Protein AF-A0A232FKK7-F1 (afdb_monomer)

pLDDT: mean 71.25, std 22.35, range [24.58, 97.69]

Nearest PDB structures (foldseek):
  3htm-assembly2_D  TM=7.561E-01  e=4.795E-06  Homo sapiens
  4eoz-assembly2_A  TM=8.295E-01  e=7.403E-05  Homo sapiens
  8dwv-assembly1_E  TM=4.483E-01  e=5.303E-08  Homo sapiens
  6xxs-assembly1_B  TM=7.074E-01  e=1.143E-03  Homo sapiens
  6y17-assembly1_B  TM=7.178E-01  e=1.436E-03  Homo sapiens

Structure (mmCIF, N/CA/C/O backbone):
data_AF-A0A232FKK7-F1
#
_entry.id   AF-A0A232FKK7-F1
#
loop_
_atom_site.group_PDB
_atom_site.id
_atom_site.type_symbol
_atom_site.label_atom_id
_atom_site.label_alt_id
_atom_site.label_comp_id
_atom_site.label_asym_id
_atom_site.label_entity_id
_atom_site.label_seq_id
_atom_site.pdbx_PDB_ins_code
_atom_site.Cartn_x
_atom_site.Cartn_y
_atom_site.Cartn_z
_atom_site.occupancy
_atom_site.B_iso_or_equiv
_atom_site.auth_seq_id
_atom_site.auth_comp_id
_atom_site.auth_asym_id
_atom_site.auth_atom_id
_atom_site.pdbx_PDB_model_num
ATOM 1 N N . MET A 1 1 ? -14.973 51.105 30.319 1.00 33.50 1 MET A N 1
ATOM 2 C CA . MET A 1 1 ? -14.103 49.939 30.579 1.00 33.50 1 MET A CA 1
ATOM 3 C C . MET A 1 1 ? -13.104 49.894 29.443 1.00 33.50 1 MET A C 1
ATOM 5 O O . MET A 1 1 ? -13.529 49.787 28.303 1.00 33.50 1 MET 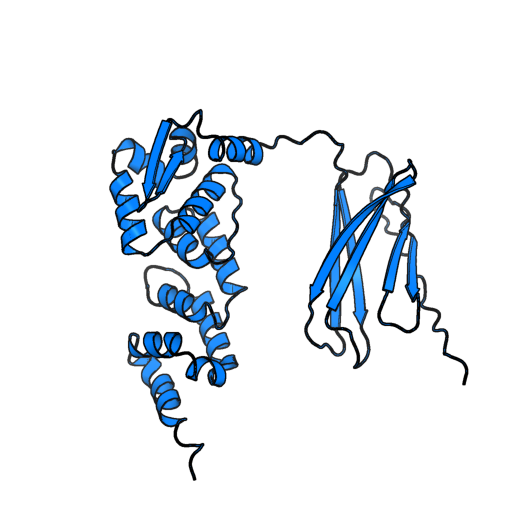A O 1
ATOM 9 N N . ALA A 1 2 ? -11.826 50.135 29.729 1.00 24.58 2 ALA A N 1
ATOM 10 C CA . ALA A 1 2 ? -10.780 50.113 28.712 1.00 24.58 2 ALA A CA 1
ATOM 11 C C . ALA A 1 2 ? -10.503 48.656 28.297 1.00 24.58 2 ALA A C 1
ATOM 13 O O . ALA A 1 2 ? -10.418 47.807 29.192 1.00 24.58 2 ALA A O 1
ATOM 14 N N . PRO A 1 3 ? -10.371 48.339 26.998 1.00 29.19 3 PRO A N 1
ATOM 15 C CA . PRO A 1 3 ? -9.932 47.018 26.586 1.00 29.19 3 PRO A CA 1
ATOM 16 C C . PRO A 1 3 ? -8.470 46.851 27.007 1.00 29.19 3 PRO A C 1
ATOM 18 O O . PRO A 1 3 ? -7.612 47.689 26.727 1.00 29.19 3 PRO A O 1
ATOM 21 N N . TYR A 1 4 ? -8.206 45.791 27.766 1.00 26.59 4 TYR A N 1
ATOM 22 C CA . TYR A 1 4 ? -6.871 45.402 28.200 1.00 26.59 4 TYR A CA 1
ATOM 23 C C . TYR A 1 4 ? -6.008 45.099 26.968 1.00 26.59 4 TYR A C 1
ATOM 25 O O . TYR A 1 4 ? -6.053 43.998 26.424 1.00 26.59 4 TYR A O 1
ATOM 33 N N . SER A 1 5 ? -5.170 46.047 26.554 1.00 28.44 5 SER A N 1
ATOM 34 C CA . SER A 1 5 ? -4.056 45.774 25.649 1.00 28.44 5 SER A CA 1
ATOM 35 C C . SER A 1 5 ? -3.037 44.903 26.392 1.00 28.44 5 SER A C 1
ATOM 37 O O . SER A 1 5 ? -2.190 45.407 27.135 1.00 28.44 5 SER A O 1
ATOM 39 N N . ARG A 1 6 ? -3.126 43.576 26.249 1.00 32.75 6 ARG A N 1
ATOM 40 C CA . ARG A 1 6 ? -2.046 42.678 26.676 1.00 32.75 6 ARG A CA 1
ATOM 41 C C . ARG A 1 6 ? -0.875 42.855 25.712 1.00 32.75 6 ARG A C 1
ATOM 43 O O . ARG A 1 6 ? -0.882 42.297 24.621 1.00 32.75 6 ARG A O 1
ATOM 50 N N . GLN A 1 7 ? 0.138 43.612 26.131 1.00 30.75 7 GLN A N 1
ATOM 51 C CA . GLN A 1 7 ? 1.473 43.523 25.540 1.00 30.75 7 GLN A CA 1
ATOM 52 C C . GLN A 1 7 ? 1.979 42.087 25.729 1.00 30.75 7 GLN A C 1
ATOM 54 O O . GLN A 1 7 ? 2.258 41.661 26.851 1.00 30.75 7 GLN A O 1
ATOM 59 N N . LEU A 1 8 ? 2.054 41.324 24.640 1.00 36.69 8 LEU A N 1
ATOM 60 C CA . LEU A 1 8 ? 2.713 40.023 24.629 1.00 36.69 8 LEU A CA 1
ATOM 61 C C . LEU A 1 8 ? 4.203 40.238 24.362 1.00 36.69 8 LEU A C 1
ATOM 63 O O . LEU A 1 8 ? 4.597 40.982 23.467 1.00 36.69 8 LEU A O 1
ATOM 67 N N . SER A 1 9 ? 5.033 39.627 25.202 1.00 33.94 9 SER A N 1
ATOM 68 C CA . SER A 1 9 ? 6.478 39.808 25.204 1.00 33.94 9 SER A CA 1
ATOM 69 C C . SER A 1 9 ? 7.126 39.179 23.969 1.00 33.94 9 SER A C 1
ATOM 71 O O . SER A 1 9 ? 7.042 37.976 23.730 1.00 33.94 9 SER A O 1
ATOM 73 N N . THR A 1 10 ? 7.845 39.994 23.201 1.00 35.41 10 THR A N 1
ATOM 74 C CA . THR A 1 10 ? 8.797 39.532 22.187 1.00 35.41 10 THR A CA 1
ATOM 75 C C . THR A 1 10 ? 9.931 38.772 22.869 1.00 35.41 10 THR A C 1
ATOM 77 O O . THR A 1 10 ? 10.728 39.364 23.602 1.00 35.41 10 THR A O 1
ATOM 80 N N . LYS A 1 11 ? 10.030 37.458 22.641 1.00 36.62 11 LYS A N 1
ATOM 81 C CA . LYS A 1 11 ? 11.142 36.643 23.146 1.00 36.62 11 LYS A CA 1
ATOM 82 C C . LYS A 1 11 ? 12.187 36.469 22.040 1.00 36.62 11 LYS A C 1
ATOM 84 O O . LYS A 1 11 ? 12.019 35.659 21.133 1.00 36.62 11 LYS A O 1
ATOM 89 N N . ARG A 1 12 ? 13.266 37.256 22.109 1.00 36.25 12 ARG A N 1
ATOM 90 C CA . ARG A 1 12 ? 14.455 37.112 21.254 1.00 36.25 12 ARG A CA 1
ATOM 91 C C . ARG A 1 12 ? 15.209 35.857 21.696 1.00 36.25 12 ARG A C 1
ATOM 93 O O . ARG A 1 12 ? 15.647 35.791 22.840 1.00 36.25 12 ARG A O 1
ATOM 100 N N . THR A 1 13 ? 15.349 34.873 20.812 1.00 37.00 13 THR A N 1
ATOM 101 C CA . THR A 1 13 ? 16.165 33.682 21.087 1.00 37.00 13 THR A CA 1
ATOM 102 C C . THR A 1 13 ? 17.355 33.705 20.136 1.00 37.00 13 THR A C 1
ATOM 104 O O . THR A 1 13 ? 17.197 33.459 18.945 1.00 37.00 13 THR A O 1
ATOM 107 N N . GLU A 1 14 ? 18.536 34.070 20.640 1.00 30.67 14 GLU A N 1
ATOM 108 C CA . GLU A 1 14 ? 19.791 33.891 19.904 1.00 30.67 14 GLU A CA 1
ATOM 109 C C . GLU A 1 14 ? 20.181 32.413 19.971 1.00 30.67 14 GLU A C 1
ATOM 111 O O . GLU A 1 14 ? 20.485 31.893 21.043 1.00 30.67 14 GLU A O 1
ATOM 116 N N . ILE A 1 15 ? 20.153 31.726 18.830 1.00 33.25 15 ILE A N 1
ATOM 117 C CA . ILE A 1 15 ? 20.675 30.365 18.711 1.00 33.25 15 ILE A CA 1
ATOM 118 C C . ILE A 1 15 ? 22.131 30.488 18.262 1.00 33.25 15 ILE A C 1
ATOM 120 O O . ILE A 1 15 ? 22.398 30.908 17.140 1.00 33.25 15 ILE A O 1
ATOM 124 N N . ARG A 1 16 ? 23.078 30.146 19.141 1.00 30.73 16 ARG A N 1
ATOM 125 C CA . ARG A 1 16 ? 24.488 29.941 18.787 1.00 30.73 16 ARG A CA 1
ATOM 126 C C . ARG A 1 16 ? 24.725 28.447 18.591 1.00 30.73 16 ARG A C 1
ATOM 128 O O . ARG A 1 16 ? 24.793 27.731 19.578 1.00 30.73 16 ARG A O 1
ATOM 135 N N . GLU A 1 17 ? 24.828 28.010 17.337 1.00 27.89 17 GLU A N 1
ATOM 136 C CA . GLU A 1 17 ? 25.966 27.243 16.797 1.00 27.89 17 GLU A CA 1
ATOM 137 C C . GLU A 1 17 ? 25.729 26.887 15.313 1.00 27.89 17 GLU A C 1
ATOM 139 O O . GLU A 1 17 ? 24.701 26.338 14.931 1.00 27.89 17 GLU A O 1
ATOM 144 N N . SER A 1 18 ? 26.711 27.268 14.484 1.00 33.00 18 SER A N 1
ATOM 145 C CA . SER A 1 18 ? 26.811 27.168 13.014 1.00 33.00 18 SER A CA 1
ATOM 146 C C . SER A 1 18 ? 25.699 27.835 12.174 1.00 33.00 18 SER A C 1
ATOM 148 O O . SER A 1 18 ? 24.694 27.228 11.841 1.00 33.00 18 SER A O 1
ATOM 150 N N . GLN A 1 19 ? 25.979 29.082 11.758 1.00 35.69 19 GLN A N 1
ATOM 151 C CA . GLN A 1 19 ? 25.207 29.962 10.854 1.00 35.69 19 GLN A CA 1
ATOM 152 C C . GLN A 1 19 ? 23.909 30.553 11.435 1.00 35.69 19 GLN A C 1
ATOM 154 O O . GLN A 1 19 ? 22.794 30.144 11.138 1.00 35.69 19 GLN A O 1
ATOM 159 N N . ILE A 1 20 ? 24.085 31.587 12.260 1.00 30.83 20 ILE A N 1
ATOM 160 C CA . ILE A 1 20 ? 23.001 32.378 12.851 1.00 30.83 20 ILE A CA 1
ATOM 161 C C . ILE A 1 20 ? 22.347 33.249 11.776 1.00 30.83 20 ILE A C 1
ATOM 163 O O . ILE A 1 20 ? 23.021 34.072 11.157 1.00 30.83 20 ILE A O 1
ATOM 167 N N . ILE A 1 21 ? 21.028 33.138 11.629 1.00 40.69 21 ILE A N 1
ATOM 168 C CA . ILE A 1 21 ? 20.199 34.138 10.952 1.00 40.69 21 ILE A CA 1
ATOM 169 C C . ILE A 1 21 ? 19.322 34.762 12.024 1.00 40.69 21 ILE A C 1
ATOM 171 O O . ILE A 1 21 ? 18.608 34.066 12.743 1.00 40.69 21 ILE A O 1
ATOM 175 N N . HIS A 1 22 ? 19.439 36.078 12.180 1.00 33.50 22 HIS A N 1
ATOM 176 C CA . HIS A 1 22 ? 18.607 36.842 13.096 1.00 33.50 22 HIS A CA 1
ATOM 177 C C . HIS A 1 22 ? 17.152 36.727 12.631 1.00 33.50 22 HIS A C 1
ATOM 179 O O . HIS A 1 22 ? 16.779 37.314 11.622 1.00 33.50 22 HIS A O 1
ATOM 185 N N . SER A 1 23 ? 16.333 35.961 13.347 1.00 41.88 23 SER A N 1
ATOM 186 C CA . SER A 1 23 ? 14.890 35.903 13.117 1.00 41.88 23 SER A CA 1
ATOM 187 C C . SER A 1 23 ? 14.176 36.650 14.237 1.00 41.88 23 SER A C 1
ATOM 189 O O . SER A 1 23 ? 14.205 36.227 15.397 1.00 41.88 23 SER A O 1
ATOM 191 N N . ILE A 1 24 ? 13.555 37.780 13.897 1.00 37.44 24 ILE A N 1
ATOM 192 C CA . ILE A 1 24 ? 12.670 38.515 14.805 1.00 37.44 24 ILE A CA 1
ATOM 193 C C . ILE A 1 24 ? 11.281 37.887 14.691 1.00 37.44 24 ILE A C 1
ATOM 195 O O . ILE A 1 24 ? 10.723 37.804 13.598 1.00 37.44 24 ILE A O 1
ATOM 199 N N . LEU A 1 25 ? 10.744 37.431 15.825 1.00 41.06 25 LEU A N 1
ATOM 200 C CA . LEU A 1 25 ? 9.388 36.905 15.935 1.00 41.06 25 LEU A CA 1
ATOM 201 C C . LEU A 1 25 ? 8.467 38.033 16.415 1.00 41.06 25 LEU A C 1
ATOM 203 O O . LEU A 1 25 ? 8.525 38.419 17.586 1.00 41.06 25 LEU A O 1
ATOM 207 N N . LEU A 1 26 ? 7.643 38.571 15.519 1.00 38.09 26 LEU A N 1
ATOM 208 C CA . LEU A 1 26 ? 6.598 39.536 15.865 1.00 38.09 26 LEU A CA 1
ATOM 209 C C . LEU A 1 26 ? 5.252 38.806 15.895 1.00 38.09 26 LEU A C 1
ATOM 211 O O . LEU A 1 26 ? 4.804 38.271 14.880 1.00 38.09 26 LEU A O 1
ATOM 215 N N . LEU A 1 27 ? 4.640 38.753 17.081 1.00 42.06 27 LEU A N 1
ATOM 216 C CA . LEU A 1 27 ? 3.247 38.349 17.258 1.00 42.06 27 LEU A CA 1
ATOM 217 C C . LEU A 1 27 ? 2.408 39.605 17.449 1.00 42.06 27 LEU A C 1
ATOM 219 O O . LEU A 1 27 ? 2.514 40.266 18.482 1.00 42.06 27 LEU A O 1
ATOM 223 N N . GLU A 1 28 ? 1.545 39.889 16.482 1.00 41.75 28 GLU A N 1
ATOM 224 C CA . GLU A 1 28 ? 0.540 40.938 16.601 1.00 41.75 28 GLU A CA 1
ATOM 225 C C . GLU A 1 28 ? -0.848 40.300 16.582 1.00 41.75 28 GLU A C 1
ATOM 227 O O . GLU A 1 28 ? -1.200 39.534 15.681 1.00 41.75 28 GLU A O 1
ATOM 232 N N . ASN A 1 29 ? -1.641 40.606 17.609 1.00 43.72 29 ASN A N 1
ATOM 233 C CA . ASN A 1 29 ? -3.069 40.329 17.595 1.00 43.72 29 ASN A CA 1
ATOM 234 C C . ASN A 1 29 ? -3.730 41.486 16.843 1.00 43.72 29 ASN A C 1
ATOM 236 O O . ASN A 1 29 ? -3.659 42.631 17.293 1.00 43.72 29 ASN A O 1
ATOM 240 N N . LYS A 1 30 ? -4.297 41.194 15.669 1.00 44.62 30 LYS A N 1
ATOM 241 C CA . LYS A 1 30 ? -4.724 42.246 14.749 1.00 44.62 30 LYS A CA 1
ATOM 242 C C . LYS A 1 30 ? -6.088 42.834 15.054 1.00 44.62 30 LYS A C 1
ATOM 244 O O . LYS A 1 30 ? -6.321 43.936 14.586 1.00 44.62 30 LYS A O 1
ATOM 249 N N . ASN A 1 31 ? -6.946 42.159 15.816 1.00 43.88 31 ASN A N 1
ATOM 250 C CA . ASN A 1 31 ? -8.288 42.608 16.199 1.00 43.88 31 ASN A CA 1
ATOM 251 C C . ASN A 1 31 ? -8.815 41.642 17.266 1.00 43.88 31 ASN A C 1
ATOM 253 O O . ASN A 1 31 ? -8.433 40.485 17.249 1.00 43.88 31 ASN A O 1
ATOM 257 N N . GLU A 1 32 ? -9.750 42.041 18.130 1.00 48.28 32 GLU A N 1
ATOM 258 C CA . GLU A 1 32 ? -10.365 41.198 19.183 1.00 48.28 32 GLU A CA 1
ATOM 259 C C . GLU A 1 32 ? -11.114 39.924 18.679 1.00 48.28 32 GLU A C 1
ATOM 261 O O . GLU A 1 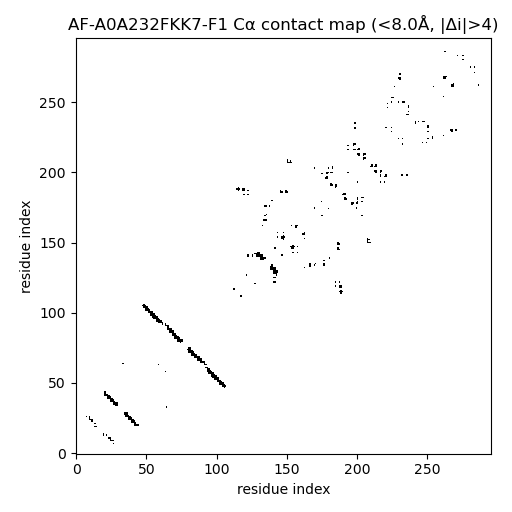32 ? -11.884 39.313 19.415 1.00 48.28 32 GLU A O 1
ATOM 266 N N . CYS A 1 33 ? -10.891 39.493 17.434 1.00 43.12 33 CYS A N 1
ATOM 267 C CA . CYS A 1 33 ? -11.253 38.196 16.874 1.00 43.12 33 CYS A CA 1
ATOM 268 C C . CYS A 1 33 ? -10.041 37.247 16.853 1.00 43.12 33 CYS A C 1
ATOM 270 O O . CYS A 1 33 ? -8.896 37.673 16.864 1.00 43.12 33 CYS A O 1
ATOM 272 N N . ASN A 1 34 ? -10.303 35.940 16.821 1.00 53.28 34 ASN A N 1
ATOM 273 C CA . ASN A 1 34 ? -9.348 34.831 16.992 1.00 53.28 34 ASN A CA 1
ATOM 274 C C . ASN A 1 34 ? -8.250 34.684 15.903 1.00 53.28 34 ASN A C 1
ATOM 276 O O . ASN A 1 34 ? -7.803 33.571 15.622 1.00 53.28 34 ASN A O 1
ATOM 280 N N . GLU A 1 35 ? -7.820 35.773 15.277 1.00 43.94 35 GLU A N 1
ATOM 281 C CA . GLU A 1 35 ? -6.857 35.809 14.186 1.00 43.94 35 GLU A CA 1
ATOM 282 C C . GLU A 1 35 ? -5.495 36.300 14.692 1.00 43.94 35 GLU A C 1
ATOM 284 O O . GLU A 1 35 ? -5.350 37.400 15.229 1.00 43.94 35 GLU A O 1
ATOM 289 N N . TRP A 1 36 ? -4.483 35.449 14.535 1.00 51.16 36 TRP A N 1
ATOM 290 C CA . TRP A 1 36 ? -3.120 35.710 14.986 1.00 51.16 36 TRP A CA 1
ATOM 291 C C . TRP A 1 36 ? -2.207 35.773 13.773 1.00 51.16 36 TRP A C 1
ATOM 293 O O . TRP A 1 36 ? -2.120 34.798 13.026 1.00 51.16 36 TRP A O 1
ATOM 303 N N . GLN A 1 37 ? -1.492 36.885 13.601 1.00 47.72 37 GLN A N 1
ATOM 304 C CA . GLN A 1 37 ? -0.474 36.980 12.564 1.00 47.72 37 GLN A CA 1
ATOM 305 C C . GLN A 1 37 ? 0.912 36.793 13.177 1.00 47.72 37 GLN A C 1
ATOM 307 O O . GLN A 1 37 ? 1.321 37.522 14.083 1.00 47.72 37 GLN A O 1
ATOM 312 N N . LEU A 1 38 ? 1.633 35.799 12.660 1.00 51.47 38 LEU A N 1
ATOM 313 C CA . LEU A 1 38 ? 3.029 35.549 12.982 1.00 51.47 38 LEU A CA 1
ATOM 314 C C . LEU A 1 38 ? 3.880 35.991 11.797 1.00 51.47 38 LEU A C 1
ATOM 316 O O . LEU A 1 38 ? 3.800 35.395 10.723 1.00 51.47 38 LEU A O 1
ATOM 320 N N . GLN A 1 39 ? 4.685 37.034 11.982 1.00 47.22 39 GLN A N 1
ATOM 321 C CA . GLN A 1 39 ? 5.600 37.496 10.946 1.00 47.22 39 GLN A CA 1
ATOM 322 C C . GLN A 1 39 ? 7.029 37.092 11.300 1.00 47.22 39 GLN A C 1
ATOM 324 O O . GLN A 1 39 ? 7.559 37.473 12.345 1.00 47.22 39 GLN A O 1
ATOM 329 N N . PHE A 1 40 ? 7.647 36.322 10.405 1.00 52.22 40 PHE A N 1
ATOM 330 C CA . PHE A 1 40 ? 9.073 36.029 10.447 1.00 52.22 40 PHE A CA 1
ATOM 331 C C . PHE A 1 40 ? 9.794 37.026 9.554 1.00 52.22 40 PHE A C 1
ATOM 333 O O . PHE A 1 40 ? 9.567 37.058 8.346 1.00 52.22 40 PHE A O 1
ATOM 340 N N . ILE A 1 41 ? 10.665 37.834 10.148 1.00 49.00 41 ILE A N 1
ATOM 341 C CA . ILE A 1 41 ? 11.598 38.669 9.394 1.00 49.00 41 ILE A CA 1
ATOM 342 C C . ILE A 1 41 ? 12.958 37.991 9.514 1.00 49.00 41 ILE A C 1
ATOM 344 O O . ILE A 1 41 ? 13.531 37.947 10.605 1.00 49.00 41 ILE A O 1
ATOM 348 N N . SER A 1 42 ? 13.428 37.404 8.415 1.00 50.25 42 SER A N 1
ATOM 349 C CA . SER A 1 42 ? 14.737 36.758 8.333 1.00 50.25 42 SER A CA 1
ATOM 350 C C . SER A 1 42 ? 15.500 37.264 7.115 1.00 50.25 42 SER A C 1
ATOM 352 O O . SER A 1 42 ? 15.058 37.053 5.985 1.00 50.25 42 SER A O 1
ATOM 354 N N . ASP A 1 43 ? 16.674 37.846 7.342 1.00 47.28 43 ASP A N 1
ATOM 355 C CA . ASP A 1 43 ? 17.649 38.126 6.286 1.00 47.28 43 ASP A CA 1
ATOM 356 C C . ASP A 1 43 ? 18.429 36.838 5.989 1.00 47.28 43 ASP A C 1
ATOM 358 O O . ASP A 1 43 ? 19.509 36.604 6.532 1.00 47.28 43 ASP A O 1
ATOM 362 N N . LEU A 1 44 ? 17.842 35.943 5.190 1.00 51.03 44 LEU A N 1
ATOM 363 C CA . LEU A 1 44 ? 18.470 34.674 4.815 1.00 51.03 44 LEU A CA 1
ATOM 364 C C . LEU A 1 44 ? 19.655 34.920 3.849 1.00 51.03 44 LEU A C 1
ATOM 366 O O . LEU A 1 44 ? 19.428 35.390 2.731 1.00 51.03 44 LEU A O 1
ATOM 370 N N . PRO A 1 45 ? 20.916 34.588 4.203 1.00 49.16 45 PRO A N 1
ATOM 371 C CA . PRO A 1 45 ? 22.009 34.459 3.247 1.00 49.16 45 PRO A CA 1
ATOM 372 C C . PRO A 1 45 ? 21.672 33.472 2.123 1.00 49.16 45 PRO A C 1
ATOM 374 O O . PRO A 1 45 ? 21.018 32.452 2.337 1.00 49.16 45 PRO A O 1
ATOM 377 N N . LYS A 1 46 ? 22.173 33.770 0.916 1.00 52.53 46 LYS A N 1
ATOM 378 C CA . LYS A 1 46 ? 21.846 33.073 -0.344 1.00 52.53 46 LYS A CA 1
ATOM 379 C C . LYS A 1 46 ? 22.177 31.573 -0.373 1.00 52.53 46 LYS A C 1
ATOM 381 O O . LYS A 1 46 ? 21.711 30.897 -1.285 1.00 52.53 46 LYS A O 1
ATOM 386 N N . ASP A 1 47 ? 22.956 31.082 0.589 1.00 49.75 47 ASP A N 1
ATOM 387 C CA . ASP A 1 47 ? 23.540 29.737 0.591 1.00 49.75 47 ASP A CA 1
ATOM 388 C C . ASP A 1 47 ? 22.824 28.748 1.535 1.00 49.75 47 ASP A C 1
ATOM 390 O O . ASP A 1 47 ? 23.216 27.578 1.623 1.00 49.75 47 ASP A O 1
ATOM 394 N N . VAL A 1 48 ? 21.782 29.185 2.253 1.00 52.69 48 VAL A N 1
ATOM 395 C CA . VAL A 1 48 ? 21.041 28.337 3.202 1.00 52.69 48 VAL A CA 1
ATOM 396 C C . VAL A 1 48 ? 20.010 27.472 2.481 1.00 52.69 48 VAL A C 1
ATOM 398 O O . VAL A 1 48 ? 18.922 27.913 2.126 1.00 52.69 48 VAL A O 1
ATOM 401 N N . LYS A 1 49 ? 20.352 26.191 2.316 1.00 45.62 49 LYS A N 1
ATOM 402 C CA . LYS A 1 49 ? 19.576 25.214 1.530 1.00 45.62 49 LYS A CA 1
ATOM 403 C C . LYS A 1 49 ? 18.314 24.698 2.224 1.00 45.62 49 LYS A C 1
ATOM 405 O O . LYS A 1 49 ? 17.324 24.397 1.559 1.00 45.62 49 LYS A O 1
ATOM 410 N N . HIS A 1 50 ? 18.357 24.558 3.545 1.00 44.69 50 HIS A N 1
ATOM 411 C CA . HIS A 1 50 ? 17.252 24.048 4.353 1.00 44.69 50 HIS A CA 1
ATOM 412 C C . HIS A 1 50 ? 17.247 24.753 5.698 1.00 44.69 50 HIS A C 1
ATOM 414 O O . HIS A 1 50 ? 18.295 24.958 6.310 1.00 44.69 50 HIS A O 1
ATOM 420 N N . MET A 1 51 ? 16.052 25.116 6.141 1.00 53.84 51 MET A N 1
ATOM 421 C CA . MET A 1 51 ? 15.830 25.715 7.438 1.00 53.84 51 MET A CA 1
ATOM 422 C C . MET A 1 51 ? 14.555 25.152 8.052 1.00 53.84 51 MET A C 1
ATOM 424 O O . MET A 1 51 ? 13.502 25.139 7.415 1.00 53.84 51 MET A O 1
ATOM 428 N N . THR A 1 52 ? 14.656 24.718 9.304 1.00 43.03 52 THR A N 1
ATOM 429 C CA . THR A 1 52 ? 13.527 24.208 10.081 1.00 43.03 52 THR A CA 1
ATOM 430 C C . THR A 1 52 ? 13.248 25.139 11.248 1.00 43.03 52 THR A C 1
ATOM 432 O O . THR A 1 52 ? 14.149 25.462 12.023 1.00 43.03 52 THR A O 1
ATOM 435 N N . PHE A 1 53 ? 11.982 25.494 11.429 1.00 54.91 53 PHE A N 1
ATOM 436 C CA . PHE A 1 53 ? 11.511 26.209 12.608 1.00 54.91 53 PHE A CA 1
ATOM 437 C C . PHE A 1 53 ? 10.455 25.396 13.343 1.00 54.91 53 PHE A C 1
ATOM 439 O O . PHE A 1 53 ? 9.582 24.782 12.727 1.00 54.91 53 PHE A O 1
ATOM 446 N N . ASN A 1 54 ? 10.507 25.446 14.673 1.00 43.44 54 ASN A N 1
ATOM 447 C CA . ASN A 1 54 ? 9.428 24.964 15.523 1.00 43.44 54 ASN A CA 1
ATOM 448 C C . ASN A 1 54 ? 8.639 26.170 16.023 1.00 43.44 54 ASN A C 1
ATOM 450 O O . ASN A 1 54 ? 9.156 26.981 16.794 1.00 43.44 54 ASN A O 1
ATOM 454 N N . VAL A 1 55 ? 7.384 26.273 15.603 1.00 53.69 55 VAL A N 1
ATOM 455 C CA . VAL A 1 55 ? 6.448 27.263 16.129 1.00 53.69 55 VAL A CA 1
ATOM 456 C C . VAL A 1 55 ? 5.641 26.595 17.225 1.00 53.69 55 VAL A C 1
ATOM 458 O O . VAL A 1 55 ? 4.924 25.625 16.982 1.00 53.69 55 VAL A O 1
ATOM 461 N N . ILE A 1 56 ? 5.790 27.108 18.442 1.00 47.03 56 ILE A N 1
ATOM 462 C CA . ILE A 1 56 ? 5.052 26.634 19.607 1.00 47.03 56 ILE A CA 1
ATOM 463 C C . ILE A 1 56 ? 3.948 27.641 19.906 1.00 47.03 56 ILE A C 1
ATOM 465 O O . ILE A 1 56 ? 4.224 28.763 20.332 1.00 47.03 56 ILE A O 1
ATOM 469 N N . LEU A 1 57 ? 2.701 27.224 19.699 1.00 55.78 57 LEU A N 1
ATOM 470 C CA . LEU A 1 57 ? 1.527 28.009 20.060 1.00 55.78 57 LEU A CA 1
ATOM 471 C C . LEU A 1 57 ? 0.911 27.424 21.327 1.00 55.78 57 LEU A C 1
ATOM 473 O O . LEU A 1 57 ? 0.571 26.240 21.386 1.00 55.78 57 LEU A O 1
ATOM 477 N N . ASN A 1 58 ? 0.810 28.261 22.356 1.00 49.28 58 ASN A N 1
ATOM 478 C CA . ASN A 1 58 ? 0.214 27.898 23.633 1.00 49.28 58 ASN A CA 1
ATOM 479 C C . ASN A 1 58 ? -1.136 28.600 23.770 1.00 49.28 58 ASN A C 1
ATOM 481 O O . ASN A 1 58 ? -1.193 29.822 23.917 1.00 49.28 58 ASN A O 1
ATOM 485 N N . PHE A 1 59 ? -2.209 27.818 23.715 1.00 53.47 59 PHE A N 1
ATOM 486 C CA . PHE A 1 59 ? -3.567 28.323 23.837 1.00 53.47 59 PHE A CA 1
ATOM 487 C C . PHE A 1 59 ? -4.058 28.117 25.275 1.00 53.47 59 PHE A C 1
ATOM 489 O O . PHE A 1 59 ? -4.205 26.987 25.744 1.00 53.47 59 PHE A O 1
ATOM 496 N N . GLN A 1 60 ? -4.308 29.220 25.985 1.00 46.94 60 GLN A N 1
ATOM 497 C CA . GLN A 1 60 ? -4.833 29.219 27.352 1.00 46.94 60 GLN A CA 1
ATOM 498 C C . GLN A 1 60 ? -6.242 29.820 27.371 1.00 46.94 60 GLN A C 1
ATOM 500 O O . GLN A 1 60 ? -6.426 30.970 26.982 1.00 46.94 60 GLN A O 1
ATOM 505 N N . GLY A 1 61 ? -7.227 29.059 27.855 1.00 47.56 61 GLY A N 1
ATOM 506 C CA . GLY A 1 61 ? -8.625 29.497 27.958 1.00 47.56 61 GLY A CA 1
ATOM 507 C C . GLY A 1 61 ? -9.631 28.456 27.461 1.00 47.56 61 GLY A C 1
ATOM 508 O O . GLY A 1 61 ? -9.251 27.450 26.870 1.00 47.56 61 GLY A O 1
ATOM 509 N N . SER A 1 62 ? -10.918 28.697 27.730 1.00 47.22 62 SER A N 1
ATOM 510 C CA . SER A 1 62 ? -12.043 27.803 27.397 1.00 47.22 62 SER A CA 1
ATOM 511 C C . SER A 1 62 ? -12.648 28.023 26.005 1.00 47.22 62 SER A C 1
ATOM 513 O O . SER A 1 62 ? -13.527 27.268 25.605 1.00 47.22 62 SER A O 1
ATOM 515 N N . GLN A 1 63 ? -12.214 29.057 25.278 1.00 54.25 63 GLN A N 1
ATOM 516 C CA . GLN A 1 63 ? -12.819 29.527 24.022 1.00 54.25 63 GLN A CA 1
ATOM 517 C C . GLN A 1 63 ? -11.807 29.503 22.867 1.00 54.25 63 GLN A C 1
ATOM 519 O O . GLN A 1 63 ? -11.611 30.499 22.175 1.00 54.25 63 GLN A O 1
ATOM 524 N N . ASN A 1 64 ? -11.119 28.375 22.676 1.00 54.94 64 ASN A N 1
ATOM 525 C CA . ASN A 1 64 ? -10.175 28.227 21.568 1.00 54.94 64 ASN A CA 1
ATOM 526 C C . ASN A 1 64 ? -10.919 27.884 20.261 1.00 54.94 64 ASN A C 1
ATOM 528 O O . ASN A 1 64 ? -11.799 27.015 20.275 1.00 54.94 64 ASN A O 1
ATOM 532 N N . PRO A 1 65 ? -10.590 28.536 19.128 1.00 56.44 65 PRO A N 1
ATOM 533 C CA . PRO A 1 65 ? -11.187 28.205 17.836 1.00 56.44 65 PRO A CA 1
ATOM 534 C C . PRO A 1 65 ? -10.802 26.776 17.417 1.00 56.44 65 PRO A C 1
ATOM 536 O O . PRO A 1 65 ? -9.651 26.390 17.568 1.00 56.44 65 PRO A O 1
ATOM 539 N N . LYS A 1 66 ? -11.754 25.999 16.872 1.00 57.88 66 LYS A N 1
ATOM 540 C CA . LYS A 1 66 ? -11.488 24.644 16.333 1.00 57.88 66 LYS A CA 1
ATOM 541 C C . LYS A 1 66 ? -10.700 24.667 15.026 1.00 57.88 66 LYS A C 1
ATOM 543 O O . LYS A 1 66 ? -9.971 23.736 14.715 1.00 57.88 66 LYS A O 1
ATOM 548 N N . ASN A 1 67 ? -10.885 25.718 14.236 1.00 55.91 67 ASN A N 1
ATOM 549 C CA . ASN A 1 67 ? -10.244 25.858 12.938 1.00 55.91 67 ASN A CA 1
ATOM 550 C C . ASN A 1 67 ? -9.093 26.842 13.073 1.00 55.91 67 ASN A C 1
ATOM 552 O O . ASN A 1 67 ? -9.306 27.992 13.460 1.00 55.91 67 ASN A O 1
ATOM 556 N N . HIS A 1 68 ? -7.896 26.396 12.719 1.00 61.59 68 HIS A N 1
ATOM 557 C CA . HIS A 1 68 ? -6.720 27.244 12.659 1.00 61.59 68 HIS A CA 1
ATOM 558 C C . HIS A 1 68 ? -6.261 27.333 11.213 1.00 61.59 68 HIS A C 1
ATOM 560 O O . HIS A 1 68 ? -5.884 26.332 10.607 1.00 61.59 68 HIS A O 1
ATOM 566 N N . ILE A 1 69 ? -6.291 28.540 10.662 1.00 54.81 69 ILE A N 1
ATOM 567 C CA . ILE A 1 69 ? -5.744 28.807 9.338 1.00 54.81 69 ILE A CA 1
ATOM 568 C C . ILE A 1 69 ? -4.336 29.344 9.545 1.00 54.81 69 ILE A C 1
ATOM 570 O O . ILE A 1 69 ? -4.136 30.360 10.206 1.00 54.81 69 ILE A O 1
ATOM 574 N N . PHE A 1 70 ? -3.360 28.626 9.006 1.00 61.81 70 PHE A N 1
ATOM 575 C CA . PHE A 1 70 ? -1.970 29.047 8.998 1.00 61.81 70 PHE A CA 1
ATOM 576 C C . PHE A 1 70 ? -1.620 29.528 7.611 1.00 61.81 70 PHE A C 1
ATOM 578 O O . PHE A 1 70 ? -1.689 28.749 6.665 1.00 61.81 70 PHE A O 1
ATOM 585 N N . GLU A 1 71 ? -1.215 30.784 7.502 1.00 55.41 71 GLU A N 1
ATOM 586 C CA . GLU A 1 71 ? -0.757 31.363 6.248 1.00 55.41 71 GLU A CA 1
ATOM 587 C C . GLU A 1 71 ? 0.735 31.652 6.344 1.00 55.41 71 GLU A C 1
ATOM 589 O O . GLU A 1 71 ? 1.193 32.426 7.184 1.00 55.41 71 GLU A O 1
ATOM 594 N N . LEU A 1 72 ? 1.508 31.011 5.474 1.00 60.84 72 LEU A N 1
ATOM 595 C CA . LEU A 1 72 ? 2.900 31.350 5.248 1.00 60.84 72 LEU A CA 1
ATOM 596 C C . LEU A 1 72 ? 2.948 32.277 4.040 1.00 60.84 72 LEU A C 1
ATOM 598 O O . LEU A 1 72 ? 2.585 31.853 2.949 1.00 60.84 72 LEU A O 1
ATOM 602 N N . THR A 1 73 ? 3.411 33.511 4.221 1.00 56.16 73 THR A N 1
ATOM 603 C CA . THR A 1 73 ? 3.643 34.441 3.110 1.00 56.16 73 THR A CA 1
ATOM 604 C C . THR A 1 73 ? 5.119 34.795 3.049 1.00 56.16 73 THR A C 1
ATOM 606 O O . THR A 1 73 ? 5.684 35.283 4.024 1.00 56.16 73 THR A O 1
ATOM 609 N N . ASN A 1 74 ? 5.741 34.553 1.900 1.00 58.66 74 ASN A N 1
ATOM 610 C CA . ASN A 1 74 ? 7.104 34.959 1.601 1.00 58.66 74 ASN A CA 1
ATOM 611 C C . ASN A 1 74 ? 7.067 36.136 0.625 1.00 58.66 74 ASN A C 1
ATOM 613 O O . ASN A 1 74 ? 6.399 36.047 -0.402 1.00 58.66 74 ASN A O 1
ATOM 617 N N . ILE A 1 75 ? 7.763 37.227 0.937 1.00 55.19 75 ILE A N 1
ATOM 618 C CA . ILE A 1 75 ? 7.899 38.374 0.039 1.00 55.19 75 ILE A CA 1
ATOM 619 C C . ILE A 1 75 ? 9.312 38.337 -0.533 1.00 55.19 75 ILE A C 1
ATOM 621 O O . ILE A 1 75 ? 10.292 38.487 0.195 1.00 55.19 75 ILE A O 1
ATOM 625 N N . GLY A 1 76 ? 9.408 38.111 -1.841 1.00 50.25 76 GLY A N 1
ATOM 626 C CA . GLY A 1 76 ? 10.672 38.106 -2.558 1.00 50.25 76 GLY A CA 1
ATOM 627 C C . GLY A 1 76 ? 11.338 39.488 -2.566 1.00 50.25 76 GLY A C 1
ATOM 628 O O . GLY A 1 76 ? 10.674 40.508 -2.368 1.00 50.25 76 GLY A O 1
ATOM 629 N N . PRO A 1 77 ? 12.650 39.560 -2.854 1.00 47.47 77 PRO A N 1
ATOM 630 C CA . PRO A 1 77 ? 13.374 40.830 -2.978 1.00 47.47 77 PRO A CA 1
ATOM 631 C C . PRO A 1 77 ? 12.859 41.717 -4.127 1.00 47.47 77 PRO A C 1
ATOM 633 O O . PRO A 1 77 ? 13.173 42.901 -4.178 1.00 47.47 77 PRO A O 1
ATOM 636 N N . ASP A 1 78 ? 12.061 41.157 -5.039 1.00 55.31 78 ASP A N 1
ATOM 637 C CA . ASP A 1 78 ? 11.334 41.860 -6.100 1.00 55.31 78 ASP A CA 1
ATOM 638 C C . ASP A 1 78 ? 9.970 42.419 -5.643 1.00 55.31 78 ASP A C 1
ATOM 640 O O . ASP A 1 78 ? 9.229 42.977 -6.451 1.00 55.31 78 ASP A O 1
ATOM 644 N N . GLY A 1 79 ? 9.624 42.264 -4.361 1.00 54.47 79 GLY A N 1
ATOM 645 C CA . GLY A 1 79 ? 8.361 42.705 -3.772 1.00 54.47 79 GLY A CA 1
ATOM 646 C C . GLY A 1 79 ? 7.174 41.778 -4.048 1.00 54.47 79 GLY A C 1
ATOM 647 O O . GLY A 1 79 ? 6.061 42.087 -3.622 1.00 54.47 79 GLY A O 1
ATOM 648 N N . LYS A 1 80 ? 7.369 40.644 -4.737 1.00 53.88 80 LYS A N 1
ATOM 649 C CA . LYS A 1 80 ? 6.285 39.685 -4.993 1.00 53.88 80 LYS A CA 1
ATOM 650 C C . LYS A 1 80 ? 6.030 38.817 -3.774 1.00 53.88 80 LYS A C 1
ATOM 652 O O . LYS A 1 80 ? 6.962 38.249 -3.210 1.00 53.88 80 LYS A O 1
ATOM 657 N N . SER A 1 81 ? 4.763 38.668 -3.404 1.00 51.00 81 SER A N 1
ATOM 658 C CA . SER A 1 81 ? 4.345 37.761 -2.342 1.00 51.00 81 SER A CA 1
ATOM 659 C C . SER A 1 81 ? 3.960 36.390 -2.898 1.00 51.00 81 SER A C 1
ATOM 661 O O . SER A 1 81 ? 3.248 36.270 -3.894 1.00 51.00 81 SER A O 1
ATOM 663 N N . TYR A 1 82 ? 4.416 35.345 -2.220 1.00 55.31 82 TYR A N 1
ATOM 664 C CA . TYR A 1 82 ? 4.023 33.960 -2.434 1.00 55.31 82 TYR A CA 1
ATOM 665 C C . TYR A 1 82 ? 3.427 33.455 -1.132 1.00 55.31 82 TYR A C 1
ATOM 667 O O . TYR A 1 82 ? 4.106 33.475 -0.105 1.00 55.31 82 TYR A O 1
ATOM 675 N N . SER A 1 83 ? 2.169 33.025 -1.161 1.00 56.12 83 SER A N 1
ATOM 676 C CA . SER A 1 83 ? 1.489 32.518 0.024 1.00 56.12 83 SER A CA 1
ATOM 677 C C . SER A 1 83 ? 1.102 31.051 -0.120 1.00 56.12 83 SER A C 1
ATOM 679 O O . SER A 1 83 ? 0.759 30.568 -1.197 1.00 56.12 83 SER A O 1
ATOM 681 N N . SER A 1 84 ? 1.170 30.333 0.995 1.00 53.00 84 SER A N 1
ATOM 682 C CA . SER A 1 84 ? 0.606 29.001 1.158 1.00 53.00 84 SER A CA 1
ATOM 683 C C . SER A 1 84 ? -0.199 28.995 2.441 1.00 53.00 84 SER A C 1
ATOM 685 O O . SER A 1 84 ? 0.308 29.400 3.488 1.00 53.00 84 SER A O 1
ATOM 687 N N . SER A 1 85 ? -1.430 28.500 2.378 1.00 54.25 85 SER A N 1
ATOM 688 C CA . SER A 1 85 ? -2.279 28.357 3.552 1.00 54.25 85 SER A CA 1
ATOM 689 C C . SER A 1 85 ? -2.540 26.888 3.866 1.00 54.25 85 SER A C 1
ATOM 691 O O . SER A 1 85 ? -2.643 26.040 2.979 1.00 54.25 85 SER A O 1
ATOM 693 N N . ARG A 1 86 ? -2.624 26.567 5.156 1.00 55.84 86 ARG A N 1
ATOM 694 C CA . ARG A 1 86 ? -3.047 25.254 5.636 1.00 55.84 86 ARG A CA 1
ATOM 695 C C . ARG A 1 86 ? -4.077 25.434 6.732 1.00 55.84 86 ARG A C 1
ATOM 697 O O . ARG A 1 86 ? -3.810 26.080 7.741 1.00 55.84 86 ARG A O 1
ATOM 704 N N . ASN A 1 87 ? -5.239 24.828 6.535 1.00 56.00 87 ASN A N 1
ATOM 705 C CA . ASN A 1 87 ? -6.244 24.727 7.578 1.00 56.00 87 ASN A CA 1
ATOM 706 C C . ASN A 1 87 ? -5.955 23.480 8.418 1.00 56.00 87 ASN A C 1
ATOM 708 O O . ASN A 1 87 ? -5.835 22.377 7.882 1.00 56.00 87 ASN A O 1
ATOM 712 N N . ILE A 1 88 ? -5.811 23.668 9.722 1.00 59.81 88 ILE A N 1
ATOM 713 C CA . ILE A 1 88 ? -5.690 22.596 10.698 1.00 59.81 88 ILE A CA 1
ATOM 714 C C . ILE A 1 88 ? -6.923 22.674 11.588 1.00 59.81 88 ILE A C 1
ATOM 716 O O . ILE A 1 88 ? -7.096 23.619 12.360 1.00 59.81 88 ILE A O 1
ATOM 720 N N . VAL A 1 89 ? -7.770 21.656 11.470 1.00 55.94 89 VAL A N 1
ATOM 721 C CA . VAL A 1 89 ? -8.902 21.454 12.368 1.00 55.94 89 VAL A CA 1
ATOM 722 C C . VAL A 1 89 ? -8.389 20.719 13.594 1.00 55.94 89 VAL A C 1
ATOM 724 O O . VAL A 1 89 ? -7.727 19.686 13.481 1.00 55.94 89 VAL A O 1
ATOM 727 N N . THR A 1 90 ? -8.661 21.273 14.764 1.00 57.72 90 THR A N 1
ATOM 728 C CA . THR A 1 90 ? -8.277 20.707 16.048 1.00 57.72 90 THR A CA 1
ATOM 729 C C . THR A 1 90 ? -9.534 20.575 16.917 1.00 57.72 90 THR A C 1
ATOM 731 O O . THR A 1 90 ? -10.476 21.368 16.810 1.00 57.72 90 THR A O 1
ATOM 734 N N . ASP A 1 91 ? -9.603 19.525 17.737 1.00 53.28 91 ASP A N 1
ATOM 735 C CA . ASP A 1 91 ? -10.710 19.341 18.683 1.00 53.28 91 ASP A CA 1
ATOM 736 C C . ASP A 1 91 ? -10.690 20.416 19.792 1.00 53.28 91 ASP A C 1
ATOM 738 O O . ASP A 1 91 ? -9.756 21.198 19.908 1.00 53.28 91 ASP A O 1
ATOM 742 N N . TRP A 1 92 ? -11.733 20.538 20.617 1.00 49.97 92 TRP A N 1
ATOM 743 C CA . TRP A 1 92 ? -11.723 21.538 21.699 1.00 49.97 92 TRP A CA 1
ATOM 744 C C . TRP A 1 92 ? -10.656 21.213 22.765 1.00 49.97 92 TRP A C 1
ATOM 746 O O . TRP A 1 92 ? -10.692 20.142 23.367 1.00 49.97 92 TRP A O 1
ATOM 756 N N . PHE A 1 93 ? -9.747 22.158 23.054 1.00 51.16 93 PHE A N 1
ATOM 757 C CA . PHE A 1 93 ? -8.672 21.992 24.047 1.00 51.16 93 PHE A CA 1
ATOM 758 C C . PHE A 1 93 ? -8.733 23.016 25.184 1.00 51.16 93 PHE A C 1
ATOM 760 O O . PHE A 1 93 ? -8.720 24.224 24.946 1.00 51.16 93 PHE A O 1
ATOM 767 N N . PHE A 1 94 ? -8.647 22.521 26.422 1.00 42.53 94 PHE A N 1
ATOM 768 C CA . PHE A 1 94 ? -8.095 23.267 27.553 1.00 42.53 94 PHE A CA 1
ATOM 769 C C . PHE A 1 94 ? -6.600 22.928 27.691 1.00 42.53 94 PHE A C 1
ATOM 771 O O . PHE A 1 94 ? -6.242 21.753 27.753 1.00 42.53 94 PHE A O 1
ATOM 778 N N . ASN A 1 95 ? -5.739 23.949 27.772 1.00 47.09 95 ASN A N 1
ATOM 779 C CA . ASN A 1 95 ? -4.324 23.862 28.169 1.00 47.09 95 ASN A CA 1
ATOM 780 C C . ASN A 1 95 ? -3.474 22.796 27.436 1.00 47.09 95 ASN A C 1
ATOM 782 O O . ASN A 1 95 ? -2.948 21.876 28.067 1.00 47.09 95 ASN A O 1
ATOM 786 N N . ARG A 1 96 ? -3.271 22.935 26.118 1.00 50.56 96 ARG A N 1
ATOM 787 C CA . ARG A 1 96 ? -2.278 22.140 25.365 1.00 50.56 96 ARG A CA 1
ATOM 788 C C . ARG A 1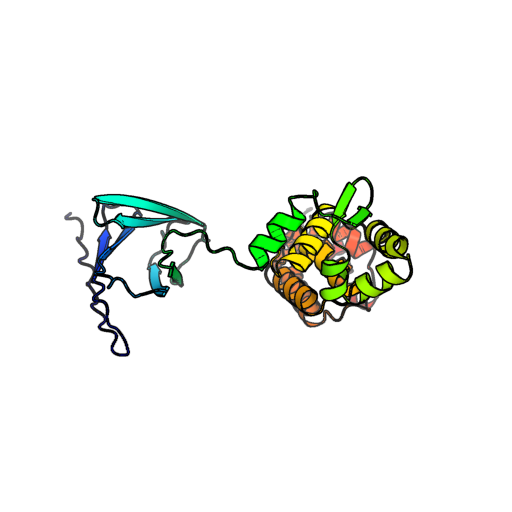 96 ? -1.389 23.000 24.464 1.00 50.56 96 ARG A C 1
ATOM 790 O O . ARG A 1 96 ? -1.733 24.122 24.107 1.00 50.56 96 ARG A O 1
ATOM 797 N N . ILE A 1 97 ? -0.229 22.435 24.121 1.00 51.72 97 ILE A N 1
ATOM 798 C CA . ILE A 1 97 ? 0.788 23.020 23.245 1.00 51.72 97 ILE A CA 1
ATOM 799 C C . ILE A 1 97 ? 0.634 22.432 21.838 1.00 51.72 97 ILE A C 1
ATOM 801 O O . ILE A 1 97 ? 0.680 21.211 21.683 1.00 51.72 97 ILE A O 1
ATOM 805 N N . LEU A 1 98 ? 0.507 23.287 20.821 1.00 50.06 98 LEU A N 1
ATOM 806 C CA . LEU A 1 98 ? 0.615 22.895 19.415 1.00 50.06 98 LEU A CA 1
ATOM 807 C C . LEU A 1 98 ? 2.042 23.176 18.929 1.00 50.06 98 LEU A C 1
ATOM 809 O O . LEU A 1 98 ? 2.504 24.316 19.001 1.00 50.06 98 LEU A O 1
ATOM 813 N N . ILE A 1 99 ? 2.732 22.140 18.443 1.00 51.38 99 ILE A N 1
ATOM 814 C CA . ILE A 1 99 ? 4.062 22.263 17.832 1.00 51.38 99 ILE A CA 1
ATOM 815 C C . ILE A 1 99 ? 3.904 22.122 16.324 1.00 51.38 99 ILE A C 1
ATOM 817 O O . ILE A 1 99 ? 3.528 21.059 15.831 1.00 51.38 99 ILE A O 1
ATOM 821 N N . ILE A 1 100 ? 4.212 23.189 15.595 1.00 53.56 100 ILE A N 1
ATOM 822 C CA . ILE A 1 100 ? 4.201 23.205 14.134 1.00 53.56 100 ILE A CA 1
ATOM 823 C C . ILE A 1 100 ? 5.648 23.222 13.663 1.00 53.56 100 ILE A C 1
ATOM 825 O O . ILE A 1 100 ? 6.400 24.142 13.988 1.00 53.56 100 ILE A O 1
ATOM 829 N N . ARG A 1 101 ? 6.030 22.205 12.891 1.00 47.28 101 ARG A N 1
ATOM 830 C CA . ARG A 1 101 ? 7.300 22.197 12.169 1.00 47.28 101 ARG A CA 1
ATOM 831 C C . ARG A 1 101 ? 7.087 22.845 10.808 1.00 47.28 101 ARG A C 1
ATOM 833 O O . ARG A 1 101 ? 6.241 22.388 10.042 1.00 47.28 101 ARG A O 1
ATOM 840 N N . VAL A 1 102 ? 7.846 23.896 10.526 1.00 53.72 102 VAL A N 1
ATOM 841 C CA . VAL A 1 102 ? 7.880 24.546 9.213 1.00 53.72 102 VAL A CA 1
ATOM 842 C C . VAL A 1 102 ? 9.262 24.330 8.622 1.00 53.72 102 VAL A C 1
ATOM 844 O O . VAL A 1 102 ? 10.255 24.780 9.193 1.00 53.72 102 VAL A O 1
ATOM 847 N N . ASP A 1 103 ? 9.312 23.643 7.486 1.00 47.78 103 ASP A N 1
ATOM 848 C CA . ASP A 1 103 ? 10.528 23.418 6.715 1.00 47.78 103 ASP A CA 1
ATOM 849 C C . ASP A 1 103 ? 10.518 24.335 5.490 1.00 47.78 103 ASP A C 1
ATOM 851 O O . ASP A 1 103 ? 9.679 24.194 4.599 1.00 47.78 103 ASP A O 1
ATOM 855 N N . ILE A 1 104 ? 11.442 25.296 5.454 1.00 52.22 104 ILE A N 1
ATOM 856 C CA . ILE A 1 104 ? 11.665 26.163 4.298 1.00 52.22 104 ILE A CA 1
ATOM 857 C C . ILE A 1 104 ? 12.863 25.606 3.538 1.00 52.22 104 ILE A C 1
ATOM 859 O O . ILE A 1 104 ? 13.990 25.563 4.036 1.00 52.22 104 ILE A O 1
ATOM 863 N N . LEU A 1 105 ? 12.598 25.155 2.318 1.00 46.97 105 LEU A N 1
ATOM 864 C CA . LEU A 1 105 ? 13.602 24.636 1.402 1.00 46.97 105 LEU A CA 1
ATOM 865 C C . LEU A 1 105 ? 13.864 25.703 0.347 1.00 46.97 105 LEU A C 1
ATOM 867 O O . LEU A 1 105 ? 12.945 26.113 -0.365 1.00 46.97 105 LEU A O 1
ATOM 871 N N . GLN A 1 106 ? 15.113 26.154 0.231 1.00 46.03 106 GLN A N 1
ATOM 872 C CA . GLN A 1 106 ? 15.503 27.015 -0.876 1.00 46.03 106 GLN A CA 1
ATOM 873 C C . GLN A 1 106 ? 15.548 26.153 -2.137 1.00 46.03 106 GLN A C 1
ATOM 875 O O . GLN A 1 106 ? 16.554 25.521 -2.462 1.00 46.03 106 GLN A O 1
ATOM 880 N N . THR A 1 107 ? 14.435 26.099 -2.863 1.00 45.81 107 THR A N 1
ATOM 881 C CA . THR A 1 107 ? 14.432 25.523 -4.201 1.00 45.81 107 THR A CA 1
ATOM 882 C C . THR A 1 107 ? 14.980 26.583 -5.141 1.00 45.81 107 THR A C 1
ATOM 884 O O . THR A 1 107 ? 14.243 27.450 -5.611 1.00 45.81 107 THR A O 1
ATOM 887 N N . ASN A 1 108 ? 16.283 26.541 -5.420 1.00 45.16 108 ASN A N 1
ATOM 888 C CA . ASN A 1 108 ? 16.784 27.169 -6.639 1.00 45.16 108 ASN A CA 1
ATOM 889 C C . ASN A 1 108 ? 15.928 26.609 -7.779 1.00 45.16 108 ASN A C 1
ATOM 891 O O . ASN A 1 108 ? 15.852 25.391 -7.935 1.00 45.16 108 ASN A O 1
ATOM 895 N N . SER A 1 109 ? 15.201 27.468 -8.495 1.00 48.09 109 SER A N 1
ATOM 896 C CA . SER A 1 109 ? 14.299 27.048 -9.562 1.00 48.09 109 SER A CA 1
ATOM 897 C C . SER A 1 109 ? 15.100 26.483 -10.736 1.00 48.09 109 SER A C 1
ATOM 899 O O . SER A 1 109 ? 15.399 27.159 -11.714 1.00 48.09 109 SER A O 1
ATOM 901 N N . THR A 1 110 ? 15.418 25.208 -10.617 1.00 43.62 110 THR A N 1
ATOM 902 C CA . THR A 1 110 ? 15.606 24.238 -11.681 1.00 43.62 110 THR A CA 1
ATOM 903 C C . THR A 1 110 ? 14.880 23.011 -11.165 1.00 43.62 110 THR A C 1
ATOM 905 O O . THR A 1 110 ? 15.174 22.559 -10.061 1.00 43.62 110 THR A O 1
ATOM 908 N N . TYR A 1 111 ? 13.889 22.516 -11.903 1.00 46.84 111 TYR A N 1
ATOM 909 C CA . TYR A 1 111 ? 13.235 21.244 -11.612 1.00 46.84 111 TYR A CA 1
ATOM 910 C C . TYR A 1 111 ? 14.309 20.201 -11.274 1.00 46.84 111 TYR A C 1
ATOM 912 O O . TYR A 1 111 ? 15.070 19.797 -12.149 1.00 46.84 111 TYR A O 1
ATOM 920 N N . PHE A 1 112 ? 14.423 19.806 -10.005 1.00 51.62 112 PHE A N 1
ATOM 921 C CA . PHE A 1 112 ? 15.307 18.710 -9.639 1.00 51.62 112 PHE A CA 1
ATOM 922 C C . PHE A 1 112 ? 14.664 17.433 -10.187 1.00 51.62 112 PHE A C 1
ATOM 924 O O . PHE A 1 112 ? 13.655 16.958 -9.657 1.00 51.62 112 PHE A O 1
ATOM 931 N N . ASN A 1 113 ? 15.209 16.922 -11.289 1.00 60.47 113 ASN A N 1
ATOM 932 C CA . ASN A 1 113 ? 14.942 15.570 -11.764 1.00 60.47 113 ASN A CA 1
ATOM 933 C C . ASN A 1 113 ? 15.600 14.620 -10.764 1.00 60.47 113 ASN A C 1
ATOM 935 O O . ASN A 1 113 ? 16.820 14.454 -10.743 1.00 60.47 113 ASN A O 1
ATOM 939 N N . THR A 1 114 ? 14.804 14.103 -9.832 1.00 80.88 114 THR A N 1
ATOM 940 C CA . THR A 1 114 ? 15.242 13.033 -8.941 1.00 80.88 114 THR A CA 1
ATOM 941 C C . THR A 1 114 ? 14.945 11.708 -9.622 1.00 80.88 114 THR A C 1
ATOM 943 O O . THR A 1 114 ? 13.927 11.579 -10.299 1.00 80.88 114 THR A O 1
ATOM 946 N N . LEU A 1 115 ? 15.786 10.697 -9.398 1.00 87.62 115 LEU A N 1
ATOM 947 C CA . LEU A 1 115 ? 15.556 9.373 -9.976 1.00 87.62 115 LEU A CA 1
ATOM 948 C C . LEU A 1 115 ? 14.129 8.841 -9.700 1.00 87.62 115 LEU A C 1
ATOM 950 O O . LEU A 1 115 ? 13.494 8.403 -10.653 1.00 87.62 115 LEU A O 1
ATOM 954 N N . PRO A 1 116 ? 13.557 8.931 -8.477 1.00 88.81 116 PRO A N 1
ATOM 955 C CA . PRO A 1 116 ? 12.159 8.553 -8.246 1.00 88.81 116 PRO A CA 1
ATOM 956 C C . PRO A 1 116 ? 11.160 9.290 -9.143 1.00 88.81 116 PRO A C 1
ATOM 958 O O . PRO A 1 116 ? 10.202 8.687 -9.612 1.00 88.81 116 PRO A O 1
ATOM 961 N N . ARG A 1 117 ? 11.379 10.581 -9.413 1.00 83.56 117 ARG A N 1
ATOM 962 C CA . ARG A 1 117 ? 10.509 11.373 -10.284 1.00 83.56 117 ARG A CA 1
ATOM 963 C C . ARG A 1 117 ? 10.631 10.944 -11.744 1.00 83.56 117 ARG A C 1
ATOM 965 O O . ARG A 1 117 ? 9.613 10.794 -12.407 1.00 83.56 117 ARG A O 1
ATOM 972 N N . ASP A 1 118 ? 11.848 10.703 -12.218 1.00 89.62 118 ASP A N 1
ATOM 973 C CA . ASP A 1 118 ? 12.094 10.224 -13.583 1.00 89.62 118 ASP A CA 1
ATOM 974 C C . ASP A 1 118 ? 11.479 8.832 -13.794 1.00 89.62 118 ASP A C 1
ATOM 976 O O . ASP A 1 118 ? 10.830 8.573 -14.806 1.00 89.62 118 ASP A O 1
ATOM 980 N N . LEU A 1 119 ? 11.590 7.954 -12.792 1.00 93.69 119 LEU A N 1
ATOM 981 C CA . LEU A 1 119 ? 10.925 6.653 -12.795 1.00 93.69 119 LEU A CA 1
ATOM 982 C C . LEU A 1 119 ? 9.398 6.790 -12.710 1.00 93.69 119 LEU A C 1
ATOM 984 O O . LEU A 1 119 ? 8.689 6.038 -13.374 1.00 93.69 119 LEU A O 1
ATOM 988 N N . LYS A 1 120 ? 8.866 7.759 -11.955 1.00 92.12 120 LYS A N 1
ATOM 989 C CA . LYS A 1 120 ? 7.425 8.042 -11.947 1.00 92.12 120 LYS A CA 1
ATOM 990 C C . LYS A 1 120 ? 6.932 8.450 -13.332 1.00 92.12 120 LYS A C 1
ATOM 992 O O . LYS A 1 120 ? 5.904 7.939 -13.761 1.00 92.12 120 LYS A O 1
ATOM 997 N N . TYR A 1 121 ? 7.676 9.310 -14.031 1.00 91.38 121 TYR A N 1
ATOM 998 C CA . TYR A 1 121 ? 7.352 9.679 -15.407 1.00 91.38 121 TYR A CA 1
ATOM 999 C C . TYR A 1 121 ? 7.363 8.467 -16.333 1.00 91.38 121 TYR A C 1
ATOM 1001 O O . TYR A 1 121 ? 6.446 8.348 -17.128 1.00 91.38 121 TYR A O 1
ATOM 1009 N N . LEU A 1 122 ? 8.313 7.535 -16.192 1.00 93.31 122 LEU A N 1
ATOM 1010 C CA . LEU A 1 122 ? 8.268 6.274 -16.943 1.00 93.31 122 LEU A CA 1
ATOM 1011 C C . LEU A 1 122 ? 7.028 5.434 -16.614 1.00 93.31 122 LEU A C 1
ATOM 1013 O O . LEU A 1 122 ? 6.505 4.763 -17.489 1.00 93.31 122 LEU A O 1
ATOM 1017 N N . LEU A 1 123 ? 6.554 5.427 -15.367 1.00 94.38 123 LEU A N 1
ATOM 1018 C CA . LEU A 1 123 ? 5.327 4.703 -15.022 1.00 94.38 123 LEU A CA 1
ATOM 1019 C C . LEU A 1 123 ? 4.069 5.369 -15.607 1.00 94.38 123 LEU A C 1
ATOM 1021 O O . LEU A 1 123 ? 3.122 4.665 -15.942 1.00 94.38 123 LEU A O 1
ATOM 1025 N N . ASP A 1 124 ? 4.043 6.701 -15.697 1.00 92.00 124 ASP A N 1
ATOM 1026 C CA . ASP A 1 124 ? 2.906 7.458 -16.242 1.00 92.00 124 ASP A CA 1
ATOM 1027 C C . ASP A 1 124 ? 2.918 7.541 -17.779 1.00 92.00 124 ASP A C 1
ATOM 1029 O O . ASP A 1 124 ? 1.857 7.603 -18.398 1.00 92.00 124 ASP A O 1
ATOM 1033 N N . ASP A 1 125 ? 4.105 7.543 -18.390 1.00 90.19 125 ASP A N 1
ATOM 1034 C CA . ASP A 1 125 ? 4.323 7.504 -19.834 1.00 90.19 125 ASP A CA 1
ATOM 1035 C C . ASP A 1 125 ? 4.605 6.071 -20.294 1.00 90.19 125 ASP A C 1
ATOM 1037 O O . ASP A 1 125 ? 5.714 5.543 -20.206 1.00 90.19 125 ASP A O 1
ATOM 1041 N N . GLU A 1 126 ? 3.574 5.441 -20.843 1.00 86.00 126 GLU A N 1
ATOM 1042 C CA . GLU A 1 126 ? 3.582 4.033 -21.233 1.00 86.00 126 GLU A CA 1
ATOM 1043 C C . GLU A 1 126 ? 4.465 3.726 -22.461 1.00 86.00 126 GLU A C 1
ATOM 1045 O O . GLU A 1 126 ? 4.629 2.554 -22.820 1.00 86.00 126 GLU A O 1
ATOM 1050 N N . SER A 1 127 ? 5.046 4.749 -23.103 1.00 89.62 127 SER A N 1
ATOM 1051 C CA . SER A 1 127 ? 5.745 4.660 -24.396 1.00 89.62 127 SER A CA 1
ATOM 1052 C C . SER A 1 127 ? 6.902 3.654 -24.437 1.00 89.62 127 SER A C 1
ATOM 1054 O O . SER A 1 127 ? 7.197 3.113 -25.502 1.00 89.62 127 SER A O 1
ATOM 1056 N N . TYR A 1 128 ? 7.554 3.390 -23.300 1.00 92.31 128 TYR A N 1
ATOM 1057 C CA . TYR A 1 128 ? 8.720 2.494 -23.201 1.00 92.31 128 TYR A CA 1
ATOM 1058 C C . TYR A 1 128 ? 8.442 1.193 -22.438 1.00 92.31 128 TYR A C 1
ATOM 1060 O O . TYR A 1 128 ? 9.367 0.426 -22.152 1.00 92.31 128 TYR A O 1
ATOM 1068 N N . SER A 1 129 ? 7.175 0.930 -22.119 1.00 96.56 129 SER A N 1
ATOM 1069 C CA . SER A 1 129 ? 6.771 -0.290 -21.426 1.00 96.56 129 SER A CA 1
ATOM 1070 C C . SER A 1 129 ? 7.012 -1.543 -22.281 1.00 96.56 129 SER A C 1
ATOM 1072 O O . SER A 1 129 ? 6.794 -1.564 -23.492 1.00 96.56 129 SER A O 1
ATOM 1074 N N . ASP A 1 130 ? 7.456 -2.623 -21.638 1.00 96.88 130 ASP A N 1
ATOM 1075 C CA . ASP A 1 130 ? 7.776 -3.915 -22.267 1.00 96.88 130 ASP A CA 1
ATOM 1076 C C . ASP A 1 130 ? 7.009 -5.093 -21.626 1.00 96.88 130 ASP A C 1
ATOM 1078 O O . ASP A 1 130 ? 7.239 -6.275 -21.928 1.00 96.88 130 ASP A O 1
ATOM 1082 N N . LEU A 1 131 ? 6.074 -4.783 -20.724 1.00 95.88 131 LEU A N 1
ATOM 1083 C CA . LEU A 1 131 ? 5.197 -5.734 -20.059 1.00 95.88 131 LEU A CA 1
ATOM 1084 C C . LEU A 1 131 ? 3.823 -5.119 -19.786 1.00 95.88 131 LEU A C 1
ATOM 1086 O O . LEU A 1 131 ? 3.707 -3.997 -19.304 1.00 95.88 131 LEU A O 1
ATOM 1090 N N . LYS A 1 132 ? 2.779 -5.912 -20.032 1.00 94.50 132 LYS A N 1
ATOM 1091 C CA . LYS A 1 132 ? 1.401 -5.597 -19.652 1.00 94.50 132 LYS A CA 1
ATOM 1092 C C . LYS A 1 132 ? 1.006 -6.453 -18.461 1.00 94.50 132 LYS A C 1
ATOM 1094 O O . LYS A 1 132 ? 1.002 -7.679 -18.559 1.00 94.50 132 LYS A O 1
ATOM 1099 N N . LEU A 1 133 ? 0.682 -5.808 -17.348 1.00 92.81 133 LEU A N 1
ATOM 1100 C CA . LEU A 1 133 ? 0.129 -6.450 -16.165 1.00 92.81 133 LEU A CA 1
ATOM 1101 C C . LEU A 1 133 ? -1.386 -6.228 -16.166 1.00 92.81 133 LEU A C 1
ATOM 1103 O O . LEU A 1 133 ? -1.861 -5.135 -15.868 1.00 92.81 133 LEU A O 1
ATOM 1107 N N . CYS A 1 134 ? -2.139 -7.254 -16.549 1.00 89.75 134 CYS A N 1
ATOM 1108 C CA . CYS A 1 134 ? -3.598 -7.194 -16.598 1.00 89.75 134 CYS A CA 1
ATOM 1109 C C . CYS A 1 134 ? -4.164 -7.625 -15.249 1.00 89.75 134 CYS A C 1
ATOM 1111 O O . CYS A 1 134 ? -4.010 -8.785 -14.902 1.00 89.75 134 CYS A O 1
ATOM 1113 N N . VAL A 1 135 ? -4.816 -6.736 -14.509 1.00 87.31 135 VAL A N 1
ATOM 1114 C CA . VAL A 1 135 ? -5.434 -7.037 -13.213 1.00 87.31 135 VAL A CA 1
ATOM 1115 C C . VAL A 1 135 ? -6.910 -6.684 -13.288 1.00 87.31 135 VAL A C 1
ATOM 1117 O O . VAL A 1 135 ? -7.247 -5.506 -13.443 1.00 87.31 135 VAL A O 1
ATOM 1120 N N . LYS A 1 136 ? -7.790 -7.681 -13.124 1.00 82.19 136 LYS A N 1
ATOM 1121 C CA . LYS A 1 136 ? -9.234 -7.520 -13.347 1.00 82.19 136 LYS A CA 1
ATOM 1122 C C . LYS A 1 136 ? -9.473 -6.889 -14.732 1.00 82.19 136 LYS A C 1
ATOM 1124 O O . LYS A 1 136 ? -8.909 -7.348 -15.722 1.00 82.19 136 LYS A O 1
ATOM 1129 N N . ASP A 1 137 ? -10.222 -5.789 -14.783 1.00 81.88 137 ASP A N 1
ATOM 1130 C CA . ASP A 1 137 ? -10.548 -5.055 -16.010 1.00 81.88 137 ASP A CA 1
ATOM 1131 C C . ASP A 1 137 ? -9.545 -3.934 -16.351 1.00 81.88 137 ASP A C 1
ATOM 1133 O O . ASP A 1 137 ? -9.813 -3.104 -17.220 1.00 81.88 137 ASP A O 1
ATOM 1137 N N . GLN A 1 138 ? -8.402 -3.854 -15.658 1.00 91.56 138 GLN A N 1
ATOM 1138 C CA . GLN A 1 138 ? -7.388 -2.821 -15.891 1.00 91.56 138 GLN A CA 1
ATOM 1139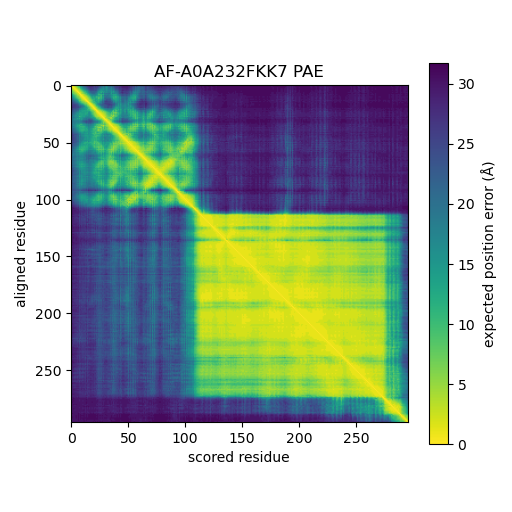 C C . GLN A 1 138 ? -6.072 -3.403 -16.399 1.00 91.56 138 GLN A C 1
ATOM 1141 O O . GLN A 1 138 ? -5.621 -4.465 -15.976 1.00 91.56 138 GLN A O 1
ATOM 1146 N N . ILE A 1 139 ? -5.432 -2.665 -17.303 1.00 93.19 139 ILE A N 1
ATOM 1147 C CA . ILE A 1 139 ? -4.123 -2.999 -17.857 1.00 93.19 139 ILE A CA 1
ATOM 1148 C C . ILE A 1 139 ? -3.132 -1.953 -17.363 1.00 93.19 139 ILE A C 1
ATOM 1150 O O . ILE A 1 139 ? -3.343 -0.760 -17.563 1.00 93.19 139 ILE A O 1
ATOM 1154 N N . PHE A 1 140 ? -2.050 -2.410 -16.741 1.00 95.31 140 PHE A N 1
ATOM 1155 C CA . PHE A 1 140 ? -0.925 -1.574 -16.343 1.00 95.31 140 PHE A CA 1
ATOM 1156 C C . PHE A 1 140 ? 0.256 -1.843 -17.275 1.00 95.31 140 PHE A C 1
ATOM 1158 O O . PHE A 1 140 ? 0.801 -2.952 -17.296 1.00 95.31 140 PHE A O 1
ATOM 1165 N N . ASN A 1 141 ? 0.654 -0.833 -18.043 1.00 96.75 141 ASN A N 1
ATOM 1166 C CA . ASN A 1 141 ? 1.852 -0.875 -18.872 1.00 96.75 141 ASN A CA 1
ATOM 1167 C C . ASN A 1 141 ? 3.078 -0.578 -17.993 1.00 96.75 141 ASN A C 1
ATOM 1169 O O . ASN A 1 141 ? 3.171 0.469 -17.359 1.00 96.75 141 ASN A O 1
ATOM 1173 N N . VAL A 1 142 ? 3.992 -1.541 -17.879 1.00 97.19 142 VAL A N 1
ATOM 1174 C CA . VAL A 1 142 ? 5.088 -1.529 -16.898 1.00 97.19 142 VAL A CA 1
ATOM 1175 C C . VAL A 1 142 ? 6.398 -2.034 -17.506 1.00 97.19 142 VAL A C 1
ATOM 1177 O O . VAL A 1 142 ? 6.426 -2.595 -18.600 1.00 97.19 142 VAL A O 1
ATOM 1180 N N . HIS A 1 143 ? 7.494 -1.847 -16.769 1.00 97.38 143 HIS A N 1
ATOM 1181 C CA . HIS A 1 143 ? 8.849 -2.175 -17.199 1.00 97.38 143 HIS A CA 1
ATOM 1182 C C . HIS A 1 143 ? 9.382 -3.406 -16.456 1.00 97.38 143 HIS A C 1
ATOM 1184 O O . HIS A 1 143 ? 9.555 -3.384 -15.229 1.00 97.38 143 HIS A O 1
ATOM 1190 N N . ARG A 1 144 ? 9.700 -4.480 -17.188 1.00 97.38 144 ARG A N 1
ATOM 1191 C CA . ARG A 1 144 ? 10.218 -5.752 -16.646 1.00 97.38 144 ARG A CA 1
ATOM 1192 C C . ARG A 1 144 ? 11.463 -5.542 -15.802 1.00 97.38 144 ARG A C 1
ATOM 1194 O O . ARG A 1 144 ? 11.588 -6.148 -14.736 1.00 97.38 144 ARG A O 1
ATOM 1201 N N . SER A 1 145 ? 12.378 -4.701 -16.278 1.00 97.25 145 SER A N 1
ATOM 1202 C CA . SER A 1 145 ? 13.659 -4.409 -15.628 1.00 97.25 145 SER A CA 1
ATOM 1203 C C . SER A 1 145 ? 13.470 -3.781 -14.245 1.00 97.25 145 SER A C 1
ATOM 1205 O O . SER A 1 145 ? 14.079 -4.238 -13.276 1.00 97.25 145 SER A O 1
ATOM 1207 N N . ILE A 1 146 ? 12.572 -2.798 -14.131 1.00 97.25 146 ILE A N 1
ATOM 1208 C CA . ILE A 1 146 ? 12.276 -2.100 -12.876 1.00 97.25 146 ILE A CA 1
ATOM 1209 C C . ILE A 1 146 ? 11.600 -3.056 -11.892 1.00 97.25 146 ILE A C 1
ATOM 1211 O O . ILE A 1 146 ? 12.105 -3.234 -10.782 1.00 97.25 146 ILE A O 1
ATOM 1215 N N . LEU A 1 147 ? 10.525 -3.743 -12.303 1.00 97.50 147 LEU A N 1
ATOM 1216 C CA . LEU A 1 147 ? 9.832 -4.700 -11.430 1.00 97.50 147 LEU A CA 1
ATOM 1217 C C . LEU A 1 147 ? 10.778 -5.798 -10.929 1.00 97.50 147 LEU A C 1
ATOM 1219 O O . LEU A 1 147 ? 10.790 -6.116 -9.739 1.00 97.50 147 LEU A O 1
ATOM 1223 N N . SER A 1 148 ? 11.612 -6.339 -11.822 1.00 97.31 148 SER A N 1
ATOM 1224 C CA . SER A 1 148 ? 12.541 -7.423 -11.489 1.00 97.31 148 SER A CA 1
ATOM 1225 C C . SER A 1 148 ? 13.660 -6.986 -10.543 1.00 97.31 148 SER A C 1
ATOM 1227 O O . SER A 1 148 ? 14.106 -7.774 -9.711 1.00 97.31 148 SER A O 1
ATOM 1229 N N . CYS A 1 149 ? 14.130 -5.743 -10.661 1.00 96.94 149 CYS A N 1
ATOM 1230 C CA . CYS A 1 149 ? 15.163 -5.198 -9.780 1.00 96.94 149 CYS A CA 1
ATOM 1231 C C . CYS A 1 149 ? 14.616 -4.925 -8.371 1.00 96.94 149 CYS A C 1
ATOM 1233 O O . CYS A 1 149 ? 15.279 -5.187 -7.368 1.00 96.94 149 CYS A O 1
ATOM 1235 N N . ARG A 1 150 ? 13.383 -4.419 -8.295 1.00 96.06 150 ARG A N 1
ATOM 1236 C CA . ARG A 1 150 ? 12.780 -3.908 -7.059 1.00 96.06 150 ARG A CA 1
ATOM 1237 C C . ARG A 1 150 ? 12.019 -4.970 -6.266 1.00 96.06 150 ARG A C 1
ATOM 1239 O O . ARG A 1 150 ? 11.885 -4.830 -5.055 1.00 96.06 150 ARG A O 1
ATOM 1246 N N . CYS A 1 151 ? 11.557 -6.042 -6.910 1.00 97.38 151 CYS A N 1
ATOM 1247 C CA . CYS A 1 151 ? 10.840 -7.129 -6.249 1.00 97.38 151 CYS A CA 1
ATOM 1248 C C . CYS A 1 151 ? 11.283 -8.501 -6.779 1.00 97.38 151 CYS A C 1
ATOM 1250 O O . CYS A 1 151 ? 11.005 -8.881 -7.916 1.00 97.38 151 CYS A O 1
ATOM 1252 N N . LYS A 1 152 ? 11.916 -9.304 -5.913 1.00 96.94 152 LYS A N 1
ATOM 1253 C CA . LYS A 1 152 ? 12.407 -10.650 -6.264 1.00 96.94 152 LYS A CA 1
ATOM 1254 C C . LYS A 1 152 ? 11.285 -11.626 -6.640 1.00 96.94 152 LYS A C 1
ATOM 1256 O O . LYS A 1 152 ? 11.509 -12.517 -7.458 1.00 96.94 152 LYS A O 1
ATOM 1261 N N . ILE A 1 153 ? 10.102 -11.488 -6.034 1.00 97.38 153 ILE A N 1
ATOM 1262 C CA . ILE A 1 153 ? 8.939 -12.333 -6.344 1.00 97.38 153 ILE A CA 1
ATOM 1263 C C . ILE A 1 153 ? 8.450 -12.040 -7.764 1.00 97.38 153 ILE A C 1
ATOM 1265 O O . ILE A 1 153 ? 8.363 -12.967 -8.568 1.00 97.38 153 ILE A O 1
ATOM 1269 N N . LEU A 1 154 ? 8.250 -10.761 -8.102 1.00 96.62 154 LEU A N 1
ATOM 1270 C CA . LEU A 1 154 ? 7.884 -10.346 -9.459 1.00 96.62 154 LEU A CA 1
ATOM 1271 C C . LEU A 1 154 ? 8.964 -10.731 -10.474 1.00 96.62 154 LEU A C 1
ATOM 1273 O O . LEU A 1 154 ? 8.635 -11.259 -11.529 1.00 96.62 154 LEU A O 1
ATOM 1277 N N . ALA A 1 155 ? 10.250 -10.572 -10.142 1.00 97.50 155 ALA A N 1
ATOM 1278 C CA . ALA A 1 155 ? 11.355 -11.007 -11.002 1.00 97.50 155 ALA A CA 1
ATOM 1279 C C . ALA A 1 155 ? 11.252 -12.492 -11.377 1.00 97.50 155 ALA A C 1
ATOM 1281 O O . ALA A 1 155 ? 11.460 -12.869 -12.530 1.00 97.50 155 ALA A O 1
ATOM 1282 N N . ARG A 1 156 ? 10.938 -13.344 -10.394 1.00 97.69 156 ARG A N 1
ATOM 1283 C CA . ARG A 1 156 ? 10.730 -14.776 -10.612 1.00 97.69 156 ARG A CA 1
ATOM 1284 C C . ARG A 1 156 ? 9.492 -15.023 -11.464 1.00 97.69 156 ARG A C 1
ATOM 1286 O O . ARG A 1 156 ? 9.629 -15.714 -12.461 1.00 97.69 156 ARG A O 1
ATOM 1293 N N . MET A 1 157 ? 8.354 -14.414 -11.131 1.00 96.50 157 MET A N 1
ATOM 1294 C CA . MET A 1 157 ? 7.107 -14.568 -11.892 1.00 96.50 157 MET A CA 1
ATOM 1295 C C . MET A 1 157 ? 7.255 -14.151 -13.358 1.00 96.50 157 MET A C 1
ATOM 1297 O O . MET A 1 157 ? 6.761 -14.839 -14.243 1.00 96.50 157 MET A O 1
ATOM 1301 N N . ILE A 1 158 ? 7.981 -13.062 -13.623 1.00 96.38 158 ILE A N 1
ATOM 1302 C CA . ILE A 1 158 ? 8.289 -12.595 -14.980 1.00 96.38 158 ILE A CA 1
ATOM 1303 C C . ILE A 1 158 ? 9.178 -13.608 -15.713 1.00 96.38 158 ILE A C 1
ATOM 1305 O O . ILE A 1 158 ? 8.951 -13.877 -16.889 1.00 96.38 158 ILE A O 1
ATOM 1309 N N . LYS A 1 159 ? 10.188 -14.176 -15.038 1.00 96.06 159 LYS A N 1
ATOM 1310 C CA . LYS A 1 159 ? 11.098 -15.174 -15.631 1.00 96.06 159 LYS A CA 1
ATOM 1311 C C . LYS A 1 159 ? 10.422 -16.517 -15.912 1.00 96.06 159 LYS A C 1
ATOM 1313 O O . LYS A 1 159 ? 10.809 -17.179 -16.868 1.00 96.06 159 LYS A O 1
ATOM 1318 N N . THR A 1 160 ? 9.474 -16.932 -15.075 1.00 96.25 160 THR A N 1
ATOM 1319 C CA . THR A 1 160 ? 8.765 -18.217 -15.198 1.00 96.25 160 THR A CA 1
ATOM 1320 C C . THR A 1 160 ? 7.424 -18.110 -15.918 1.00 96.25 160 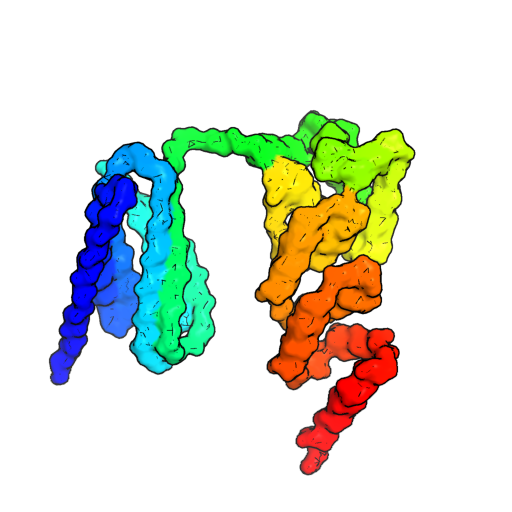THR A C 1
ATOM 1322 O O . THR A 1 160 ? 6.739 -19.118 -16.030 1.00 96.25 160 THR A O 1
ATOM 1325 N N . ASP A 1 161 ? 7.055 -16.918 -16.391 1.00 92.69 161 ASP A N 1
ATOM 1326 C CA . ASP A 1 161 ? 5.773 -16.623 -17.044 1.00 92.69 161 ASP A CA 1
ATOM 1327 C C . ASP A 1 161 ? 4.539 -17.005 -16.195 1.00 92.69 161 ASP A C 1
ATOM 1329 O O . ASP A 1 161 ? 3.559 -17.583 -16.660 1.00 92.69 161 ASP A O 1
ATOM 1333 N N . THR A 1 162 ? 4.592 -16.688 -14.897 1.00 92.94 162 THR A N 1
ATOM 1334 C CA . THR A 1 162 ? 3.540 -17.002 -13.910 1.00 92.94 162 THR A CA 1
ATOM 1335 C C . THR A 1 162 ? 2.888 -15.746 -13.323 1.00 92.94 162 THR A C 1
ATOM 1337 O O . THR A 1 162 ? 2.413 -15.748 -12.192 1.00 92.94 162 THR A O 1
ATOM 1340 N N . LEU A 1 163 ? 2.842 -14.642 -14.078 1.00 91.12 163 LEU A N 1
ATOM 1341 C CA . LEU A 1 163 ? 2.174 -13.405 -13.636 1.00 91.12 163 LEU A CA 1
ATOM 1342 C C . LEU A 1 163 ? 0.660 -13.569 -13.439 1.00 91.12 163 LEU A C 1
ATOM 1344 O O . LEU A 1 163 ? 0.069 -12.821 -12.668 1.00 91.12 163 LEU A O 1
ATOM 1348 N N . LYS A 1 164 ? 0.040 -14.574 -14.065 1.00 88.50 164 LYS A N 1
ATOM 1349 C CA . LYS A 1 164 ? -1.354 -14.947 -13.784 1.00 88.50 164 LYS A CA 1
ATOM 1350 C C . LYS A 1 164 ? -1.589 -15.265 -12.300 1.00 88.50 164 LYS A C 1
ATOM 1352 O O . LYS A 1 164 ? -2.619 -14.882 -11.768 1.00 88.50 164 LYS A O 1
ATOM 1357 N N . ASP A 1 165 ? -0.599 -15.836 -11.608 1.00 88.69 165 ASP A N 1
ATOM 1358 C CA . ASP A 1 165 ? -0.705 -16.168 -10.183 1.00 88.69 165 ASP A CA 1
ATOM 1359 C C . ASP A 1 165 ? -0.838 -14.894 -9.326 1.00 88.69 165 ASP A C 1
ATOM 1361 O O . ASP A 1 165 ? -1.490 -14.897 -8.284 1.00 88.69 165 ASP A O 1
ATOM 1365 N N . PHE A 1 166 ? -0.232 -13.780 -9.762 1.00 91.50 166 PHE A N 1
ATOM 1366 C CA . PHE A 1 166 ? -0.421 -12.478 -9.119 1.00 91.50 166 PHE A CA 1
ATOM 1367 C C . PHE A 1 166 ? -1.863 -11.984 -9.291 1.00 91.50 166 PHE A C 1
ATOM 1369 O O . PHE A 1 166 ? -2.452 -11.486 -8.333 1.00 91.50 166 PHE A O 1
ATOM 1376 N N . ASN A 1 167 ? -2.453 -12.167 -10.474 1.00 89.00 167 ASN A N 1
ATOM 1377 C CA . ASN A 1 167 ? -3.840 -11.781 -10.740 1.00 89.00 167 ASN A CA 1
ATOM 1378 C C . ASN A 1 167 ? -4.826 -12.603 -9.912 1.00 89.00 167 ASN A C 1
ATOM 1380 O O . ASN A 1 167 ? -5.702 -12.025 -9.272 1.00 89.00 167 ASN A O 1
ATOM 1384 N N . ASP A 1 168 ? -4.621 -13.919 -9.842 1.00 89.38 168 ASP A N 1
ATOM 1385 C CA . ASP A 1 168 ? -5.434 -14.822 -9.023 1.00 89.38 168 ASP A CA 1
ATOM 1386 C C . ASP A 1 168 ? -5.407 -14.396 -7.546 1.00 89.38 168 ASP A C 1
ATOM 1388 O O . ASP A 1 168 ? -6.421 -14.424 -6.843 1.00 89.38 168 ASP A O 1
ATOM 1392 N N . VAL A 1 169 ? -4.250 -13.937 -7.059 1.00 91.12 169 VAL A N 1
ATOM 1393 C CA . VAL A 1 169 ? -4.101 -13.395 -5.702 1.00 91.12 169 VAL A CA 1
ATOM 1394 C C . VAL A 1 169 ? -4.825 -12.062 -5.532 1.00 91.12 169 VAL A C 1
ATOM 1396 O O . VAL A 1 169 ? -5.516 -11.874 -4.529 1.00 91.12 169 VAL A O 1
ATOM 1399 N N . VAL A 1 170 ? -4.710 -11.147 -6.494 1.00 92.88 170 VAL A N 1
ATOM 1400 C CA . VAL A 1 170 ? -5.425 -9.863 -6.455 1.00 92.88 170 VAL A CA 1
ATOM 1401 C C . VAL A 1 170 ? -6.941 -10.075 -6.441 1.00 92.88 170 VAL A C 1
ATOM 1403 O O . VAL A 1 170 ? -7.646 -9.445 -5.650 1.00 92.88 170 VAL A O 1
ATOM 1406 N N . GLU A 1 171 ? -7.453 -10.984 -7.265 1.00 91.31 171 GLU A N 1
ATOM 1407 C CA . GLU A 1 171 ? -8.880 -11.293 -7.341 1.00 91.31 171 GLU A CA 1
ATOM 1408 C C . GLU A 1 171 ? -9.383 -12.002 -6.084 1.00 91.31 171 GLU A C 1
ATOM 1410 O O . GLU A 1 171 ? -10.334 -11.529 -5.456 1.00 91.31 171 GLU A O 1
ATOM 1415 N N . SER A 1 172 ? -8.714 -13.078 -5.662 1.00 90.81 172 SER A N 1
ATOM 1416 C CA . SER A 1 172 ? -9.122 -13.870 -4.492 1.00 90.81 172 SER A CA 1
ATOM 1417 C C . SER A 1 172 ? -9.087 -13.082 -3.182 1.00 90.81 172 SER A C 1
ATOM 1419 O O . SER A 1 172 ? -9.901 -13.333 -2.293 1.00 90.81 172 SER A O 1
ATOM 1421 N N . GLN A 1 173 ? -8.183 -12.108 -3.054 1.00 90.06 173 GLN A N 1
ATOM 1422 C CA . GLN A 1 173 ? -8.095 -11.253 -1.868 1.00 90.06 173 GLN A CA 1
ATOM 1423 C C . GLN A 1 173 ? -8.924 -9.967 -1.975 1.00 90.06 173 GLN A C 1
ATOM 1425 O O . GLN A 1 173 ? -8.879 -9.141 -1.056 1.00 90.06 173 GLN A O 1
ATOM 1430 N N . GLY A 1 174 ? -9.679 -9.795 -3.066 1.00 90.62 174 GLY A N 1
ATOM 1431 C CA . GLY A 1 174 ? -10.540 -8.636 -3.284 1.00 90.62 174 GLY A CA 1
ATOM 1432 C C . GLY A 1 174 ? -9.777 -7.322 -3.460 1.00 90.62 174 GLY A C 1
ATOM 1433 O O . GLY A 1 174 ? -10.355 -6.260 -3.252 1.00 90.62 174 GLY A O 1
ATOM 1434 N N . ILE A 1 175 ? -8.501 -7.372 -3.844 1.00 94.62 175 ILE A N 1
ATOM 1435 C CA . ILE A 1 175 ? -7.631 -6.198 -3.961 1.00 94.62 175 ILE A CA 1
ATOM 1436 C C . ILE A 1 175 ? -8.074 -5.345 -5.158 1.00 94.62 175 ILE A C 1
ATOM 1438 O O . ILE A 1 175 ? -8.322 -5.840 -6.261 1.00 94.62 175 ILE A O 1
ATOM 1442 N N . SER A 1 176 ? -8.236 -4.049 -4.937 1.00 94.19 176 SER A N 1
ATOM 1443 C CA . SER A 1 176 ? -8.627 -3.064 -5.936 1.00 94.19 176 SER A CA 1
ATOM 1444 C C . SER A 1 176 ? -7.478 -2.753 -6.891 1.00 94.19 176 SER A C 1
ATOM 1446 O O . SER A 1 176 ? -6.293 -2.848 -6.561 1.00 94.19 176 SER A O 1
ATOM 1448 N N . SER A 1 177 ? -7.825 -2.304 -8.093 1.00 93.81 177 SER A N 1
ATOM 1449 C CA . SER A 1 177 ? -6.824 -1.832 -9.043 1.00 93.81 177 SER A CA 1
ATOM 1450 C C . SER A 1 177 ? -6.126 -0.548 -8.567 1.00 93.81 177 SER A C 1
ATOM 1452 O O . SER A 1 177 ? -4.962 -0.333 -8.899 1.00 93.81 177 SER A O 1
ATOM 1454 N N . LYS A 1 178 ? -6.781 0.262 -7.716 1.00 93.88 178 LYS A N 1
ATOM 1455 C CA . LYS A 1 178 ? -6.171 1.421 -7.037 1.00 93.88 178 LYS A CA 1
ATOM 1456 C C . LYS A 1 178 ? -4.999 0.987 -6.151 1.00 93.88 178 LYS A C 1
ATOM 1458 O O . LYS A 1 178 ? -3.927 1.574 -6.246 1.00 93.88 178 LYS A O 1
ATOM 1463 N N . ALA A 1 179 ? -5.164 -0.069 -5.354 1.00 95.75 179 ALA A N 1
ATOM 1464 C CA . ALA A 1 179 ? -4.082 -0.598 -4.525 1.00 95.75 179 ALA A CA 1
ATOM 1465 C C . ALA A 1 179 ? -2.919 -1.159 -5.362 1.00 95.75 179 ALA A C 1
ATOM 1467 O O . ALA A 1 179 ? -1.758 -0.947 -5.018 1.00 95.75 179 ALA A O 1
ATOM 1468 N N . VAL A 1 180 ? -3.204 -1.818 -6.494 1.00 96.62 180 VAL A N 1
ATOM 1469 C CA . VAL A 1 180 ? -2.152 -2.268 -7.426 1.00 96.62 180 VAL A CA 1
ATOM 1470 C C . VAL A 1 180 ? -1.415 -1.085 -8.055 1.00 96.62 180 VAL A C 1
ATOM 1472 O O . VAL A 1 180 ? -0.190 -1.115 -8.157 1.00 96.62 180 VAL A O 1
ATOM 1475 N N . LYS A 1 181 ? -2.129 -0.018 -8.429 1.00 95.38 181 LYS A N 1
ATOM 1476 C CA . LYS A 1 181 ? -1.513 1.212 -8.937 1.00 95.38 181 LYS A CA 1
ATOM 1477 C C . LYS A 1 181 ? -0.554 1.824 -7.914 1.00 95.38 181 LYS A C 1
ATOM 1479 O O . LYS A 1 181 ? 0.563 2.179 -8.281 1.00 95.38 181 LYS A O 1
ATOM 1484 N N . GLU A 1 182 ? -0.952 1.898 -6.645 1.00 95.81 182 GLU A N 1
ATOM 1485 C CA . GLU A 1 182 ? -0.085 2.416 -5.578 1.00 95.81 182 GLU A CA 1
ATOM 1486 C C . GLU A 1 182 ? 1.090 1.483 -5.252 1.00 95.81 182 GLU A C 1
ATOM 1488 O O . GLU A 1 182 ? 2.202 1.951 -5.019 1.00 95.81 182 GLU A O 1
ATOM 1493 N N . LEU A 1 183 ? 0.914 0.162 -5.345 1.00 97.62 183 LEU A N 1
ATOM 1494 C CA . LEU A 1 183 ? 2.038 -0.777 -5.288 1.00 97.62 183 LEU A CA 1
ATOM 1495 C C . LEU A 1 183 ? 3.061 -0.493 -6.401 1.00 97.62 183 LEU A C 1
ATOM 1497 O O . LEU A 1 183 ? 4.266 -0.476 -6.143 1.00 97.62 183 LEU A O 1
ATOM 1501 N N . LEU A 1 184 ? 2.600 -0.284 -7.638 1.00 97.12 184 LEU A N 1
ATOM 1502 C CA . LEU A 1 184 ? 3.478 0.062 -8.757 1.00 97.12 184 LEU A CA 1
ATOM 1503 C C . LEU A 1 184 ? 4.156 1.414 -8.513 1.00 97.12 184 LEU A C 1
ATOM 1505 O O . LEU A 1 184 ? 5.368 1.517 -8.680 1.00 97.12 184 LEU A O 1
ATOM 1509 N N . ASN A 1 185 ? 3.415 2.414 -8.036 1.00 95.69 185 ASN A N 1
ATOM 1510 C CA . ASN A 1 185 ? 3.970 3.707 -7.644 1.00 95.69 185 ASN A CA 1
ATOM 1511 C C . ASN A 1 185 ? 5.121 3.541 -6.635 1.00 95.69 185 ASN A C 1
ATOM 1513 O O . ASN A 1 185 ? 6.222 4.047 -6.863 1.00 95.69 185 ASN A O 1
ATOM 1517 N N . TYR A 1 186 ? 4.918 2.728 -5.597 1.00 96.94 186 TYR A N 1
ATOM 1518 C CA . TYR A 1 186 ? 5.948 2.416 -4.610 1.00 96.94 186 TYR A CA 1
ATOM 1519 C C . TYR A 1 186 ? 7.155 1.693 -5.211 1.00 96.94 186 TYR A C 1
ATOM 1521 O O . TYR A 1 186 ? 8.300 2.026 -4.902 1.00 96.94 186 TYR A O 1
ATOM 1529 N N . ILE A 1 187 ? 6.942 0.724 -6.101 1.00 97.44 187 ILE A N 1
ATOM 1530 C CA . ILE A 1 187 ? 8.045 0.001 -6.747 1.00 97.44 187 ILE A CA 1
ATOM 1531 C C . ILE A 1 187 ? 8.965 0.966 -7.513 1.00 97.44 187 ILE A C 1
ATOM 1533 O O . ILE A 1 187 ? 10.192 0.826 -7.430 1.00 97.44 187 ILE A O 1
ATOM 1537 N N . TYR A 1 188 ? 8.388 1.954 -8.201 1.00 96.38 188 TYR A N 1
ATOM 1538 C CA . TYR A 1 188 ? 9.126 2.928 -9.008 1.00 96.38 188 TYR A CA 1
ATOM 1539 C C . TYR A 1 188 ? 9.728 4.065 -8.177 1.00 96.38 188 TYR A C 1
ATOM 1541 O O . TYR A 1 188 ? 10.824 4.525 -8.491 1.00 96.38 188 TYR A O 1
ATOM 1549 N N . THR A 1 189 ? 9.052 4.515 -7.118 1.00 92.38 189 THR A N 1
ATOM 1550 C CA . THR A 1 189 ? 9.414 5.768 -6.429 1.00 92.38 189 THR A CA 1
ATOM 1551 C C . THR A 1 189 ? 9.837 5.600 -4.971 1.00 92.38 189 THR A C 1
ATOM 1553 O O . THR A 1 189 ? 10.456 6.496 -4.405 1.00 92.38 189 THR A O 1
ATOM 1556 N N . SER A 1 190 ? 9.572 4.440 -4.364 1.00 90.88 190 SER A N 1
ATOM 1557 C CA . SER A 1 190 ? 9.616 4.208 -2.906 1.00 90.88 190 SER A CA 1
ATOM 1558 C C . SER A 1 190 ? 8.658 5.099 -2.102 1.00 90.88 190 SER A C 1
ATOM 1560 O O . SER A 1 190 ? 8.774 5.194 -0.876 1.00 90.88 190 SER A O 1
ATOM 1562 N N . ASP A 1 191 ? 7.695 5.730 -2.772 1.00 85.81 191 ASP A N 1
ATOM 1563 C CA . ASP A 1 191 ? 6.647 6.531 -2.158 1.00 85.81 191 ASP A CA 1
ATOM 1564 C C . ASP A 1 191 ? 5.264 5.951 -2.457 1.00 85.81 191 ASP A C 1
ATOM 1566 O O . ASP A 1 191 ? 5.077 5.209 -3.421 1.00 85.81 191 ASP A O 1
ATOM 1570 N N . CYS A 1 192 ? 4.309 6.228 -1.578 1.00 85.50 192 CYS A N 1
ATOM 1571 C CA . CYS A 1 192 ? 2.974 5.659 -1.664 1.00 85.50 192 CYS A CA 1
ATOM 1572 C C . CYS A 1 192 ? 1.964 6.521 -0.918 1.00 85.50 192 CYS A C 1
ATOM 1574 O O . CYS A 1 192 ? 2.221 6.939 0.217 1.00 85.50 192 CYS A O 1
ATOM 1576 N N . ASP A 1 193 ? 0.783 6.684 -1.510 1.00 85.81 193 ASP A N 1
ATOM 1577 C CA . ASP A 1 193 ? -0.384 7.164 -0.782 1.00 85.81 193 ASP A CA 1
ATOM 1578 C C . ASP A 1 193 ? -1.117 5.977 -0.142 1.00 85.81 193 ASP A C 1
ATOM 1580 O O . ASP A 1 193 ? -1.600 5.079 -0.826 1.00 85.81 193 ASP A O 1
ATOM 1584 N N . PHE A 1 194 ? -1.170 5.948 1.187 1.00 85.94 194 PHE A N 1
ATOM 1585 C CA . PHE A 1 194 ? -1.800 4.863 1.947 1.00 85.94 194 PHE A CA 1
ATOM 1586 C C . PHE A 1 194 ? -3.295 5.092 2.183 1.00 85.94 194 PHE A C 1
ATOM 1588 O O . PHE A 1 194 ? -3.984 4.185 2.665 1.00 85.94 194 PHE A O 1
ATOM 1595 N N . VAL A 1 195 ? -3.797 6.294 1.892 1.00 86.50 195 VAL A N 1
ATOM 1596 C CA . VAL A 1 195 ? -5.177 6.681 2.179 1.00 86.50 195 VAL A CA 1
ATOM 1597 C C . VAL A 1 195 ? -6.135 5.719 1.470 1.00 86.50 195 VAL A C 1
ATOM 1599 O O . VAL A 1 195 ? -5.996 5.433 0.282 1.00 86.50 195 VAL A O 1
ATOM 1602 N N . GLU A 1 196 ? -7.090 5.179 2.234 1.00 85.56 196 GLU A N 1
ATOM 1603 C CA . GLU A 1 196 ? -8.092 4.169 1.837 1.00 85.56 196 GLU A CA 1
ATOM 1604 C C . GLU A 1 196 ? -7.553 2.763 1.513 1.00 85.56 196 GLU A C 1
ATOM 1606 O O . GLU A 1 196 ? -8.235 1.783 1.802 1.00 85.56 196 GLU A O 1
ATOM 1611 N N . ILE A 1 197 ? -6.341 2.630 0.967 1.00 92.50 197 ILE A N 1
ATOM 1612 C CA . ILE A 1 197 ? -5.839 1.362 0.400 1.00 92.50 197 ILE A CA 1
ATOM 1613 C C . ILE A 1 197 ? -4.836 0.612 1.284 1.00 92.50 197 ILE A C 1
ATOM 1615 O O . ILE A 1 197 ? -4.387 -0.472 0.913 1.00 92.50 197 ILE A O 1
ATOM 1619 N N . ALA A 1 198 ? -4.497 1.137 2.466 1.00 93.94 198 ALA A N 1
ATOM 1620 C CA . ALA A 1 198 ? -3.454 0.579 3.335 1.00 93.94 198 ALA A CA 1
ATOM 1621 C C . ALA A 1 198 ? -3.602 -0.930 3.632 1.00 93.94 198 ALA A C 1
ATOM 1623 O O . ALA A 1 198 ? -2.608 -1.654 3.651 1.00 93.94 198 ALA A O 1
ATOM 1624 N N . HIS A 1 199 ? -4.829 -1.425 3.830 1.00 95.06 199 HIS A N 1
ATOM 1625 C CA . HIS A 1 199 ? -5.100 -2.841 4.119 1.00 95.06 199 HIS A CA 1
ATOM 1626 C C . HIS A 1 199 ? -4.818 -3.750 2.916 1.00 95.06 199 HIS A C 1
ATOM 1628 O O . HIS A 1 199 ? -4.271 -4.841 3.062 1.00 95.06 199 HIS A O 1
ATOM 1634 N N . GLU A 1 200 ? -5.194 -3.305 1.719 1.00 96.31 200 GLU A N 1
ATOM 1635 C CA . GLU A 1 200 ? -4.956 -4.030 0.470 1.00 96.31 200 GLU A CA 1
ATOM 1636 C C . GLU A 1 200 ? -3.474 -3.998 0.101 1.00 96.31 200 GLU A C 1
ATOM 1638 O O . GLU A 1 200 ? -2.900 -5.012 -0.298 1.00 96.31 200 GLU A O 1
ATOM 1643 N N . LEU A 1 201 ? -2.830 -2.850 0.309 1.00 96.88 201 LEU A N 1
ATOM 1644 C CA . LEU A 1 201 ? -1.406 -2.685 0.075 1.00 96.88 201 LEU A CA 1
ATOM 1645 C C . LEU A 1 201 ? -0.564 -3.526 1.036 1.00 96.88 201 LEU A C 1
ATOM 1647 O O . LEU A 1 201 ? 0.422 -4.119 0.610 1.00 96.88 201 LEU A O 1
ATOM 1651 N N . PHE A 1 202 ? -0.990 -3.658 2.295 1.00 97.19 202 PHE A N 1
ATOM 1652 C CA . PHE A 1 202 ? -0.385 -4.588 3.246 1.00 97.19 202 PHE A CA 1
ATOM 1653 C C . PHE A 1 202 ? -0.417 -6.031 2.718 1.00 97.19 202 PHE A C 1
ATOM 1655 O O . PHE A 1 202 ? 0.615 -6.703 2.697 1.00 97.19 202 PHE A O 1
ATOM 1662 N N . LYS A 1 203 ? -1.579 -6.493 2.234 1.00 96.44 203 LYS A N 1
ATOM 1663 C CA . LYS A 1 203 ? -1.739 -7.838 1.657 1.00 96.44 203 LYS A CA 1
ATOM 1664 C C . LYS A 1 203 ? -0.802 -8.063 0.462 1.00 96.44 203 LYS A C 1
ATOM 1666 O O . LYS A 1 203 ? -0.142 -9.101 0.388 1.00 96.44 203 LYS A O 1
ATOM 1671 N N . LEU A 1 204 ? -0.706 -7.080 -0.440 1.00 97.06 204 LEU A N 1
ATOM 1672 C CA . LEU A 1 204 ? 0.212 -7.107 -1.585 1.00 97.06 204 LEU A CA 1
ATOM 1673 C C . LEU A 1 204 ? 1.680 -7.134 -1.150 1.00 97.06 204 LEU A C 1
ATOM 1675 O O . LEU A 1 204 ? 2.452 -7.948 -1.655 1.00 97.06 204 LEU A O 1
ATOM 1679 N N . ALA A 1 205 ? 2.063 -6.262 -0.217 1.00 96.81 205 ALA A N 1
ATOM 1680 C CA . ALA A 1 205 ? 3.427 -6.162 0.287 1.00 96.81 205 ALA A CA 1
ATOM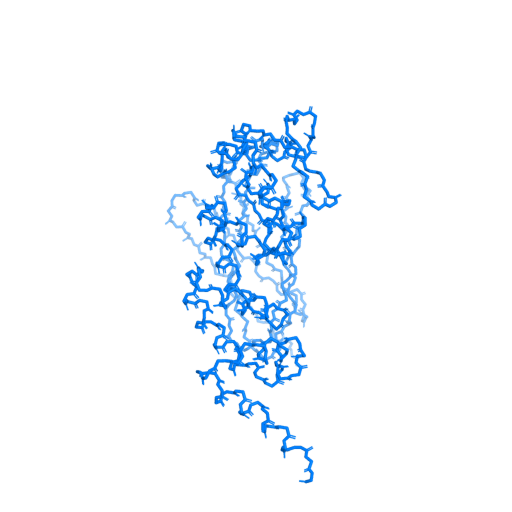 1681 C C . ALA A 1 205 ? 3.878 -7.473 0.936 1.00 96.81 205 ALA A C 1
ATOM 1683 O O . ALA A 1 205 ? 4.972 -7.951 0.640 1.00 96.81 205 ALA A O 1
ATOM 1684 N N . TYR A 1 206 ? 3.010 -8.090 1.740 1.00 96.25 206 TYR A N 1
ATOM 1685 C CA . TYR A 1 206 ? 3.256 -9.401 2.333 1.00 96.25 206 TYR A CA 1
ATOM 1686 C C . TYR A 1 206 ? 3.406 -10.486 1.256 1.00 96.25 206 TYR A C 1
ATOM 1688 O O . TYR A 1 206 ? 4.391 -11.223 1.247 1.00 96.25 206 TYR A O 1
ATOM 1696 N N . PHE A 1 207 ? 2.472 -10.561 0.297 1.00 95.69 207 PHE A N 1
ATOM 1697 C CA . PHE A 1 207 ? 2.516 -11.550 -0.787 1.00 95.69 207 PHE A CA 1
ATOM 1698 C C . PHE A 1 207 ? 3.790 -11.444 -1.640 1.00 95.69 207 PHE A C 1
ATOM 1700 O O . PHE A 1 207 ? 4.413 -12.451 -1.982 1.00 95.69 207 PHE A O 1
ATOM 1707 N N . LEU A 1 208 ? 4.196 -10.217 -1.962 1.00 96.81 208 LEU A N 1
ATOM 1708 C CA . LEU A 1 208 ? 5.385 -9.925 -2.760 1.00 96.81 208 LEU A CA 1
ATOM 1709 C C . LEU A 1 208 ? 6.678 -9.867 -1.939 1.00 96.81 208 LEU A C 1
ATOM 1711 O O . LEU A 1 208 ? 7.749 -9.654 -2.516 1.00 96.81 208 LEU A O 1
ATOM 1715 N N . ASN A 1 209 ? 6.594 -10.074 -0.624 1.00 96.50 209 ASN A N 1
ATOM 1716 C CA . ASN A 1 209 ? 7.706 -10.001 0.317 1.00 96.50 209 ASN A CA 1
ATOM 1717 C C . ASN A 1 209 ? 8.496 -8.677 0.213 1.00 96.50 209 ASN A C 1
ATOM 1719 O O . ASN A 1 209 ? 9.722 -8.662 0.081 1.00 96.50 209 ASN A O 1
ATOM 1723 N N . ILE A 1 210 ? 7.772 -7.553 0.216 1.00 96.88 210 ILE A N 1
ATOM 1724 C CA . ILE A 1 210 ? 8.319 -6.191 0.233 1.00 96.88 210 ILE A CA 1
ATOM 1725 C C . ILE A 1 210 ? 8.248 -5.674 1.675 1.00 96.88 210 ILE A C 1
ATOM 1727 O O . ILE A 1 210 ? 7.336 -4.939 2.050 1.00 96.88 210 ILE A O 1
ATOM 1731 N N . THR A 1 211 ? 9.217 -6.086 2.495 1.00 94.81 211 THR A N 1
ATOM 1732 C CA . THR A 1 211 ? 9.199 -5.894 3.957 1.00 94.81 211 THR A CA 1
ATOM 1733 C C . THR A 1 211 ? 9.070 -4.430 4.385 1.00 94.81 211 THR A C 1
ATOM 1735 O O . THR A 1 211 ? 8.331 -4.123 5.313 1.00 94.81 211 THR A O 1
ATOM 1738 N N . GLU A 1 212 ? 9.753 -3.501 3.711 1.00 94.19 212 GLU A N 1
ATOM 1739 C CA . GLU A 1 212 ? 9.681 -2.075 4.062 1.00 94.19 212 GLU A CA 1
ATOM 1740 C C . GLU A 1 212 ? 8.268 -1.505 3.851 1.00 94.19 212 GLU A C 1
ATOM 1742 O O . GLU A 1 212 ? 7.741 -0.792 4.709 1.00 94.19 212 GLU A O 1
ATOM 1747 N N . LEU A 1 213 ? 7.619 -1.870 2.741 1.00 96.06 213 LEU A N 1
ATOM 1748 C CA . LEU A 1 213 ? 6.243 -1.467 2.465 1.00 96.06 213 LEU A CA 1
ATOM 1749 C C . LEU A 1 213 ? 5.270 -2.090 3.467 1.00 96.06 213 LEU A C 1
ATOM 1751 O O . LEU A 1 213 ? 4.355 -1.414 3.934 1.00 96.06 213 LEU A O 1
ATOM 1755 N N . GLU A 1 214 ? 5.492 -3.355 3.829 1.00 95.31 214 GLU A N 1
ATOM 1756 C CA . GLU A 1 214 ? 4.704 -4.048 4.846 1.00 95.31 214 GLU A CA 1
ATOM 1757 C C . GLU A 1 214 ? 4.740 -3.289 6.182 1.00 95.31 214 GLU A C 1
ATOM 1759 O O . GLU A 1 214 ? 3.684 -3.004 6.750 1.00 95.31 214 GLU A O 1
ATOM 1764 N N . VAL A 1 215 ? 5.934 -2.898 6.649 1.00 93.38 215 VAL A N 1
ATOM 1765 C CA . VAL A 1 215 ? 6.124 -2.120 7.887 1.00 93.38 215 VAL A CA 1
ATOM 1766 C C . VAL A 1 215 ? 5.425 -0.761 7.806 1.00 93.38 215 VAL A C 1
ATOM 1768 O O . VAL A 1 215 ? 4.714 -0.381 8.736 1.00 93.38 215 VAL A O 1
ATOM 1771 N N . ARG A 1 216 ? 5.542 -0.044 6.681 1.00 91.75 216 ARG A N 1
ATOM 1772 C CA . ARG A 1 216 ? 4.862 1.251 6.496 1.00 91.75 216 ARG A CA 1
ATOM 1773 C C . ARG A 1 216 ? 3.337 1.117 6.516 1.00 91.75 216 ARG A C 1
ATOM 1775 O O . ARG A 1 216 ? 2.672 1.926 7.162 1.00 91.75 216 ARG A O 1
ATOM 1782 N N . CYS A 1 217 ? 2.780 0.084 5.878 1.00 95.06 217 CYS A N 1
ATOM 1783 C CA . CYS A 1 217 ? 1.338 -0.184 5.928 1.00 95.06 217 CYS A CA 1
ATOM 1784 C C . CYS A 1 217 ? 0.887 -0.482 7.362 1.00 95.06 217 CYS A C 1
ATOM 1786 O O . CYS A 1 217 ? -0.090 0.086 7.843 1.00 95.06 217 CYS A O 1
ATOM 1788 N N . LYS A 1 218 ? 1.642 -1.333 8.062 1.00 92.50 218 LYS A N 1
ATOM 1789 C CA . LYS A 1 218 ? 1.444 -1.700 9.467 1.00 92.50 218 LYS A CA 1
ATOM 1790 C C . LYS A 1 218 ? 1.377 -0.480 10.390 1.00 92.50 218 LYS A C 1
ATOM 1792 O O . LYS A 1 218 ? 0.467 -0.384 11.215 1.00 92.50 218 LYS A O 1
ATOM 1797 N N . GLU A 1 219 ? 2.311 0.456 10.240 1.00 90.06 219 GLU A N 1
ATOM 1798 C CA . GLU A 1 219 ? 2.321 1.705 11.004 1.00 90.06 219 GLU A CA 1
ATOM 1799 C C . GLU A 1 219 ? 1.153 2.626 10.650 1.00 90.06 219 GLU A C 1
ATOM 1801 O O . GLU A 1 219 ? 0.561 3.236 11.542 1.00 90.06 219 GLU A O 1
ATOM 1806 N N . PHE A 1 220 ? 0.831 2.751 9.361 1.00 89.12 220 PHE A N 1
ATOM 1807 C CA . PHE A 1 220 ? -0.264 3.604 8.912 1.00 89.12 220 PHE A CA 1
ATOM 1808 C C . PHE A 1 220 ? -1.609 3.096 9.432 1.00 89.12 220 PHE A C 1
ATOM 1810 O O . PHE A 1 220 ? -2.375 3.881 9.986 1.00 89.12 220 PHE A O 1
ATOM 1817 N N . ILE A 1 221 ? -1.869 1.790 9.316 1.00 92.44 221 ILE A N 1
ATOM 1818 C CA . ILE A 1 221 ? -3.093 1.161 9.828 1.00 92.44 221 ILE A CA 1
ATOM 1819 C C . ILE A 1 221 ? -3.194 1.387 11.338 1.00 92.44 221 ILE A C 1
ATOM 1821 O O . ILE A 1 221 ? -4.221 1.858 11.811 1.00 92.44 221 ILE A O 1
ATOM 1825 N N . PHE A 1 222 ? -2.115 1.141 12.088 1.00 88.38 222 PHE A N 1
ATOM 1826 C CA . PHE A 1 222 ? -2.087 1.344 13.539 1.00 88.38 222 PHE A CA 1
ATOM 1827 C C . PHE A 1 222 ? -2.419 2.785 13.956 1.00 88.38 222 PHE A C 1
ATOM 1829 O O . PHE A 1 222 ? -3.176 2.993 14.901 1.00 88.38 222 PHE A O 1
ATOM 1836 N N . LYS A 1 223 ? -1.870 3.786 13.256 1.00 86.62 223 LYS A N 1
ATOM 1837 C CA . LYS A 1 223 ? -2.082 5.210 13.571 1.00 86.62 223 LYS A CA 1
ATOM 1838 C C . LYS A 1 223 ? -3.479 5.716 13.195 1.00 86.62 223 LYS A C 1
ATOM 1840 O O . LYS A 1 223 ? -3.879 6.756 13.708 1.00 86.62 223 LYS A O 1
ATOM 1845 N N . ASN A 1 224 ? -4.191 5.015 12.312 1.00 87.25 224 ASN A N 1
ATOM 1846 C CA . ASN A 1 224 ? -5.444 5.482 11.715 1.00 87.25 224 ASN A CA 1
ATOM 1847 C C . ASN A 1 224 ? -6.605 4.495 11.916 1.00 87.25 224 ASN A C 1
ATOM 1849 O O . ASN A 1 224 ? -7.499 4.442 11.079 1.00 87.25 224 ASN A O 1
ATOM 1853 N N . ILE A 1 225 ? -6.605 3.696 12.988 1.00 86.81 225 ILE A N 1
ATOM 1854 C CA . ILE A 1 225 ? -7.754 2.835 13.315 1.00 86.81 225 ILE A CA 1
ATOM 1855 C C . ILE A 1 225 ? -8.967 3.717 13.630 1.00 86.81 225 ILE A C 1
ATOM 1857 O O . ILE A 1 225 ? -8.897 4.584 14.503 1.00 86.81 225 ILE A O 1
ATOM 1861 N N . ASP A 1 226 ? -10.081 3.468 12.948 1.00 89.44 226 ASP A N 1
ATOM 1862 C CA . ASP A 1 226 ? -11.340 4.177 13.152 1.00 89.44 226 ASP A CA 1
ATOM 1863 C C . ASP A 1 226 ? -12.558 3.257 12.951 1.00 89.44 226 ASP A C 1
ATOM 1865 O O . ASP A 1 226 ? -12.442 2.078 12.615 1.00 89.44 226 ASP A O 1
ATOM 1869 N N . SER A 1 227 ? -13.762 3.793 13.159 1.00 86.81 227 SER A N 1
ATOM 1870 C CA . SER A 1 227 ? -15.007 3.034 12.990 1.00 86.81 227 SER A CA 1
ATOM 1871 C C . SER A 1 227 ? -15.270 2.606 11.544 1.00 86.81 227 SER A C 1
ATOM 1873 O O . SER A 1 227 ? -16.007 1.652 11.316 1.00 86.81 227 SER A O 1
ATOM 1875 N N . ASN A 1 228 ? -14.693 3.294 10.558 1.00 88.06 228 ASN A N 1
ATOM 1876 C CA . ASN A 1 228 ? -14.902 2.991 9.146 1.00 88.06 228 ASN A CA 1
ATOM 1877 C C . ASN A 1 228 ? -14.047 1.814 8.682 1.00 88.06 228 ASN A C 1
ATOM 1879 O O . ASN A 1 228 ? -14.490 1.069 7.806 1.00 88.06 228 ASN A O 1
ATOM 1883 N N . ASN A 1 229 ? -12.853 1.648 9.254 1.00 90.69 229 ASN A N 1
ATOM 1884 C CA . ASN A 1 229 ? -11.884 0.641 8.836 1.00 90.69 229 ASN A CA 1
ATOM 1885 C C . ASN A 1 229 ? -11.693 -0.520 9.822 1.00 90.69 229 ASN A C 1
ATOM 1887 O O . ASN A 1 229 ? -11.059 -1.508 9.454 1.00 90.69 229 ASN A O 1
ATOM 1891 N N . ILE A 1 230 ? -12.272 -0.461 11.027 1.00 90.50 230 ILE A N 1
ATOM 1892 C CA . ILE A 1 230 ? -12.098 -1.487 12.070 1.00 90.50 230 ILE A CA 1
ATOM 1893 C C . ILE A 1 230 ? -12.380 -2.914 11.581 1.00 90.50 230 ILE A C 1
ATOM 1895 O O . ILE A 1 230 ? -11.679 -3.848 11.964 1.00 90.50 230 ILE A O 1
ATOM 1899 N N . VAL A 1 231 ? -13.369 -3.090 10.700 1.00 90.56 231 VAL A N 1
ATOM 1900 C CA . VAL A 1 231 ? -13.713 -4.399 10.128 1.00 90.56 231 VAL A CA 1
ATOM 1901 C C . VAL A 1 231 ? -12.576 -4.929 9.258 1.00 90.56 231 VAL A C 1
ATOM 1903 O O . VAL A 1 231 ? -12.183 -6.081 9.406 1.00 90.56 231 VAL A O 1
ATOM 1906 N N . ASN A 1 232 ? -11.988 -4.084 8.413 1.00 92.12 232 ASN A N 1
ATOM 1907 C CA . ASN A 1 232 ? -10.843 -4.448 7.582 1.00 92.12 232 ASN A CA 1
ATOM 1908 C C . ASN A 1 232 ? -9.620 -4.804 8.440 1.00 92.12 232 ASN A C 1
ATOM 1910 O O . ASN A 1 232 ? -8.898 -5.744 8.111 1.00 92.12 232 ASN A O 1
ATOM 1914 N N . VAL A 1 233 ? 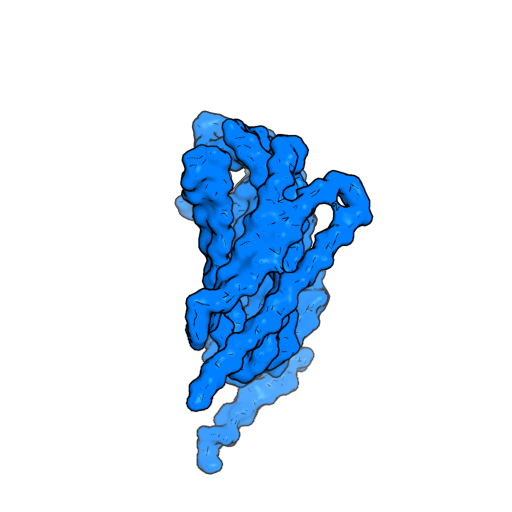-9.395 -4.090 9.550 1.00 91.25 233 VAL A N 1
ATOM 1915 C CA . VAL A 1 233 ? -8.309 -4.410 10.491 1.00 91.25 233 VAL A CA 1
ATOM 1916 C C . VAL A 1 233 ? -8.539 -5.777 11.142 1.00 91.25 233 VAL A C 1
ATOM 1918 O O . VAL A 1 233 ? -7.614 -6.584 11.216 1.00 91.25 233 VAL A O 1
ATOM 1921 N N . LEU A 1 234 ? -9.766 -6.067 11.581 1.00 89.06 234 LEU A N 1
ATOM 1922 C CA . LEU A 1 234 ? -10.118 -7.363 12.168 1.00 89.06 234 LEU A CA 1
ATOM 1923 C C . LEU A 1 234 ? -9.956 -8.515 11.170 1.00 89.06 234 LEU A C 1
ATOM 1925 O O . LEU A 1 234 ? -9.404 -9.552 11.526 1.00 89.06 234 LEU A O 1
ATOM 1929 N N . GLU A 1 235 ? -10.335 -8.316 9.907 1.00 89.19 235 GLU A N 1
ATOM 1930 C CA . GLU A 1 235 ? -10.107 -9.302 8.844 1.00 89.19 235 GLU A CA 1
ATOM 1931 C C . GLU A 1 235 ? -8.620 -9.603 8.614 1.00 89.19 235 GLU A C 1
ATOM 1933 O O . GLU A 1 235 ? -8.268 -10.739 8.294 1.00 89.19 235 GLU A O 1
ATOM 1938 N N . LEU A 1 236 ? -7.732 -8.615 8.789 1.00 90.81 236 LEU A N 1
ATOM 1939 C CA . LEU A 1 236 ? -6.291 -8.870 8.785 1.00 90.81 236 LEU A CA 1
ATOM 1940 C C . LEU A 1 236 ? -5.875 -9.689 10.013 1.00 90.81 236 LEU A C 1
ATOM 1942 O O . LEU A 1 236 ? -5.122 -10.647 9.876 1.00 90.81 236 LEU A O 1
ATOM 1946 N N . LEU A 1 237 ? -6.373 -9.349 11.203 1.00 87.56 237 LEU A N 1
ATOM 1947 C CA . LEU A 1 237 ? -6.033 -10.055 12.445 1.00 87.56 237 LEU A CA 1
ATOM 1948 C C . LEU A 1 237 ? -6.532 -11.507 12.487 1.00 87.56 237 LEU A C 1
ATOM 1950 O O . LEU A 1 237 ? -5.916 -12.335 13.155 1.00 87.56 237 LEU A O 1
ATOM 1954 N N . ASP A 1 238 ? -7.614 -11.824 11.776 1.00 84.62 238 ASP A N 1
ATOM 1955 C CA . ASP A 1 238 ? -8.138 -13.189 11.657 1.00 84.62 238 ASP A CA 1
ATOM 1956 C C . ASP A 1 238 ? -7.204 -14.122 10.868 1.00 84.62 238 ASP A C 1
ATOM 1958 O O . ASP A 1 238 ? -7.293 -15.347 10.998 1.00 84.62 238 ASP A O 1
ATOM 1962 N N . ASN A 1 239 ? -6.297 -13.566 10.059 1.00 84.94 239 ASN A N 1
ATOM 1963 C CA . ASN A 1 239 ? -5.331 -14.337 9.292 1.00 84.94 239 ASN A CA 1
ATOM 1964 C C . ASN A 1 239 ? -4.040 -14.548 10.096 1.00 84.94 239 ASN A C 1
ATOM 1966 O O . ASN A 1 239 ? -3.151 -13.699 10.120 1.00 84.94 239 ASN A O 1
ATOM 1970 N N . GLU A 1 240 ? -3.911 -15.735 10.690 1.00 80.06 240 GLU A N 1
ATOM 1971 C CA . GLU A 1 240 ? -2.788 -16.130 11.560 1.00 80.06 240 GLU A CA 1
ATOM 1972 C C . GLU A 1 240 ? -1.412 -16.094 10.871 1.00 80.06 240 GLU A C 1
ATOM 1974 O O . GLU A 1 240 ? -0.385 -16.105 11.544 1.00 80.06 240 GLU A O 1
ATOM 1979 N N . LYS A 1 241 ? -1.367 -16.011 9.533 1.00 86.62 241 LYS A N 1
ATOM 1980 C CA . LYS A 1 241 ? -0.115 -15.834 8.780 1.00 86.62 241 LYS A CA 1
ATOM 1981 C C . LYS A 1 241 ? 0.496 -14.443 8.958 1.00 86.62 241 LYS A C 1
ATOM 1983 O O . LYS A 1 241 ? 1.682 -14.265 8.677 1.00 86.62 241 LYS A O 1
ATOM 1988 N N . TYR A 1 242 ? -0.304 -13.453 9.351 1.00 86.81 242 TYR A N 1
ATOM 1989 C CA . TYR A 1 242 ? 0.159 -12.088 9.541 1.00 86.81 242 TYR A CA 1
ATOM 1990 C C . TYR A 1 242 ? 0.617 -11.880 10.989 1.00 86.81 242 TYR A C 1
ATOM 1992 O O . TYR A 1 242 ? -0.166 -11.944 11.934 1.00 86.81 242 TYR A O 1
ATOM 2000 N N . GLU A 1 243 ? 1.900 -11.571 11.172 1.00 84.75 243 GLU A N 1
ATOM 2001 C CA . GLU A 1 243 ? 2.464 -11.229 12.481 1.00 84.75 243 GLU A CA 1
ATOM 2002 C C . GLU A 1 243 ? 2.046 -9.800 12.889 1.00 84.75 243 GLU A C 1
ATOM 2004 O O . GLU A 1 243 ? 2.734 -8.815 12.594 1.00 84.75 243 GLU A O 1
ATOM 2009 N N . LEU A 1 244 ? 0.873 -9.685 13.528 1.00 85.06 244 LEU A N 1
ATOM 2010 C CA . LEU A 1 244 ? 0.185 -8.419 13.846 1.00 85.06 244 LEU A CA 1
ATOM 2011 C C . LEU A 1 244 ? -0.180 -8.275 15.341 1.00 85.06 244 LEU A C 1
ATOM 2013 O O . LEU A 1 244 ? -1.197 -7.677 15.692 1.00 85.06 244 LEU A O 1
ATOM 2017 N N . ALA A 1 245 ? 0.647 -8.807 16.248 1.00 80.88 245 ALA A N 1
ATOM 2018 C CA . ALA A 1 245 ? 0.351 -8.841 17.688 1.00 80.88 245 ALA A CA 1
ATOM 2019 C C . ALA A 1 245 ? 0.082 -7.450 18.304 1.00 80.88 245 ALA A C 1
ATOM 2021 O O . ALA A 1 245 ? -0.923 -7.262 18.986 1.00 80.88 245 ALA A O 1
ATOM 2022 N N . TYR A 1 246 ? 0.920 -6.454 18.005 1.00 82.12 246 TYR A N 1
ATOM 2023 C CA . TYR A 1 246 ? 0.745 -5.085 18.515 1.00 82.12 246 TYR A CA 1
ATOM 2024 C C . TYR A 1 246 ? -0.537 -4.417 17.976 1.00 82.12 246 TYR A C 1
ATOM 2026 O O . TYR A 1 246 ? -1.167 -3.609 18.658 1.00 82.12 246 TYR A O 1
ATOM 2034 N N . LEU A 1 247 ? -0.958 -4.773 16.755 1.00 83.31 247 LEU A N 1
ATOM 2035 C CA . LEU A 1 247 ? -2.183 -4.252 16.151 1.00 83.31 247 LEU A CA 1
ATOM 2036 C C . LEU A 1 247 ? -3.422 -4.849 16.830 1.00 83.31 247 LEU A C 1
ATOM 2038 O O . LEU A 1 247 ? -4.412 -4.146 17.024 1.00 83.31 247 LEU A O 1
ATOM 2042 N N . LYS A 1 248 ? -3.342 -6.112 17.272 1.00 83.38 248 LYS A N 1
ATOM 2043 C CA . LYS A 1 248 ? -4.393 -6.762 18.067 1.00 83.38 248 LYS A CA 1
ATOM 2044 C C . LYS A 1 248 ? -4.658 -6.004 19.367 1.00 83.38 248 LYS A C 1
ATOM 2046 O O . LYS A 1 248 ? -5.814 -5.758 19.702 1.00 83.38 248 LYS A O 1
ATOM 2051 N N . GLU A 1 249 ? -3.608 -5.596 20.076 1.00 81.31 249 GLU A N 1
ATOM 2052 C CA . GLU A 1 249 ? -3.743 -4.805 21.306 1.00 81.31 249 GLU A CA 1
ATOM 2053 C C . GLU A 1 249 ? -4.406 -3.447 21.042 1.00 81.31 249 GLU A C 1
ATOM 2055 O O . GLU A 1 249 ? -5.334 -3.067 21.758 1.00 81.31 249 GLU A O 1
ATOM 2060 N N . ALA A 1 250 ? -3.989 -2.748 19.981 1.00 80.25 250 ALA A N 1
ATOM 2061 C CA . ALA A 1 250 ? -4.569 -1.465 19.588 1.00 80.25 250 ALA A CA 1
ATOM 2062 C C . ALA A 1 250 ? -6.061 -1.575 19.249 1.00 80.25 250 ALA A C 1
ATOM 2064 O O . ALA A 1 250 ? -6.865 -0.777 19.728 1.00 80.25 250 ALA A O 1
ATOM 2065 N N . VAL A 1 251 ? -6.442 -2.602 18.483 1.00 84.56 251 VAL A N 1
ATOM 2066 C CA . VAL A 1 251 ? -7.841 -2.887 18.141 1.00 84.56 251 VAL A CA 1
ATOM 2067 C C . VAL A 1 251 ? -8.668 -3.178 19.389 1.00 84.56 251 VAL A C 1
ATOM 2069 O O . VAL A 1 251 ? -9.759 -2.635 19.530 1.00 84.56 251 VAL A O 1
ATOM 2072 N N . VAL A 1 252 ? -8.153 -3.978 20.329 1.00 81.00 252 VAL A N 1
ATOM 2073 C CA . VAL A 1 252 ? -8.857 -4.259 21.592 1.00 81.00 252 VAL A CA 1
ATOM 2074 C C . VAL A 1 252 ? -9.114 -2.972 22.378 1.00 81.00 252 VAL A C 1
ATOM 2076 O O . VAL A 1 252 ? -10.205 -2.803 22.921 1.00 81.00 252 VAL A O 1
ATOM 2079 N N . GLN A 1 253 ? -8.143 -2.059 22.441 1.00 81.25 253 GLN A N 1
ATOM 2080 C CA . GLN A 1 253 ? -8.333 -0.764 23.103 1.00 81.25 253 GLN A CA 1
ATOM 2081 C C . GLN A 1 253 ? -9.335 0.117 22.354 1.00 81.25 253 GLN A C 1
ATOM 2083 O O . GLN A 1 253 ? -10.222 0.697 22.976 1.00 81.25 253 GLN A O 1
ATOM 2088 N N . PHE A 1 254 ? -9.241 0.175 21.024 1.00 85.06 254 PHE A N 1
ATOM 2089 C CA . PHE A 1 254 ? -10.170 0.939 20.198 1.00 85.06 254 PHE A CA 1
ATOM 2090 C C . PHE A 1 254 ? -11.615 0.461 20.376 1.00 85.06 254 PHE A C 1
ATOM 2092 O O . PHE A 1 254 ? -12.503 1.282 20.601 1.00 85.06 254 PHE A O 1
ATOM 2099 N N . VAL A 1 255 ? -11.849 -0.856 20.332 1.00 83.12 255 VAL A N 1
ATOM 2100 C CA . VAL A 1 255 ? -13.185 -1.441 20.505 1.00 83.12 255 VAL A CA 1
ATOM 2101 C C . VAL A 1 255 ? -13.753 -1.088 21.876 1.00 83.12 255 VAL A C 1
ATOM 2103 O O . VAL A 1 255 ? -14.867 -0.582 21.932 1.00 83.12 255 VAL A O 1
ATOM 2106 N N . LYS A 1 256 ? -12.973 -1.253 22.956 1.00 79.25 256 LYS A N 1
ATOM 2107 C CA . LYS A 1 256 ? -13.397 -0.908 24.327 1.00 79.25 256 LYS A CA 1
ATOM 2108 C C . LYS A 1 256 ? -13.806 0.557 24.483 1.00 79.25 256 LYS A C 1
ATOM 2110 O O . LYS A 1 256 ? -14.732 0.862 25.223 1.00 79.25 256 LYS A O 1
ATOM 2115 N N . LEU A 1 257 ? -13.107 1.471 23.811 1.00 82.38 257 LEU A N 1
ATOM 2116 C CA . LEU A 1 257 ? -13.392 2.906 23.889 1.0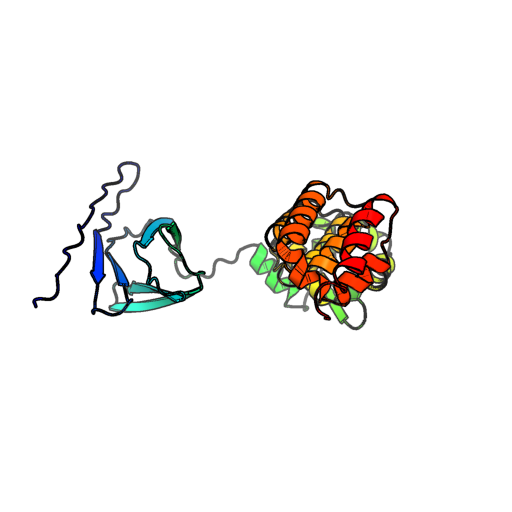0 82.38 257 LEU A CA 1
ATOM 2117 C C . LEU A 1 257 ? -14.596 3.334 23.038 1.00 82.38 257 LEU A C 1
ATOM 2119 O O . LEU A 1 257 ? -15.113 4.428 23.244 1.00 82.38 257 LEU A O 1
ATOM 2123 N N . ASN A 1 258 ? -15.040 2.498 22.094 1.00 85.62 258 ASN A N 1
ATOM 2124 C CA . ASN A 1 258 ? -16.065 2.844 21.105 1.00 85.62 258 ASN A CA 1
ATOM 2125 C C . ASN A 1 258 ? -17.241 1.849 21.065 1.00 85.62 258 ASN A C 1
ATOM 2127 O O . ASN A 1 258 ? -17.987 1.839 20.083 1.00 85.62 258 ASN A O 1
ATOM 2131 N N . GLU A 1 259 ? -17.426 1.026 22.106 1.00 81.56 259 GLU A N 1
ATOM 2132 C CA . GLU A 1 259 ? -18.428 -0.056 22.143 1.00 81.56 259 GLU A CA 1
ATOM 2133 C C . GLU A 1 259 ? -19.832 0.435 21.750 1.00 81.56 259 GLU A C 1
ATOM 2135 O O . GLU A 1 259 ? -20.438 -0.118 20.834 1.00 81.56 259 GLU A O 1
ATOM 2140 N N . ASP A 1 260 ? -20.311 1.529 22.350 1.00 81.69 260 ASP A N 1
ATOM 2141 C CA . ASP A 1 260 ? -21.656 2.080 22.10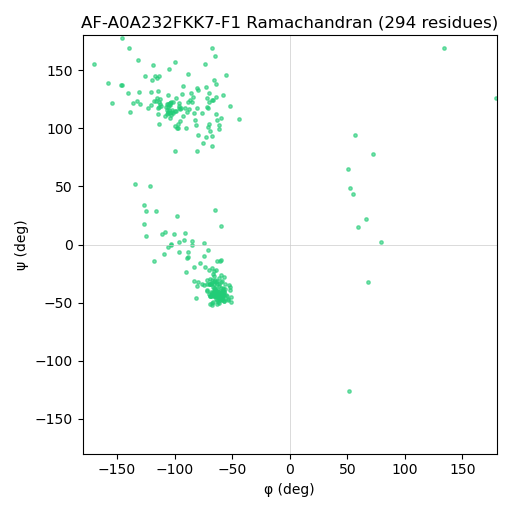7 1.00 81.69 260 ASP A CA 1
ATOM 2142 C C . ASP A 1 260 ? -21.920 2.470 20.644 1.00 81.69 260 ASP A C 1
ATOM 2144 O O . ASP A 1 260 ? -23.062 2.430 20.168 1.00 81.69 260 ASP A O 1
ATOM 2148 N N . SER A 1 261 ? -20.872 2.894 19.935 1.00 86.94 261 SER A N 1
ATOM 2149 C CA . SER A 1 261 ? -20.944 3.249 18.517 1.00 86.94 261 SER A CA 1
ATOM 2150 C C . SER A 1 261 ? -20.870 1.994 17.646 1.00 86.94 261 SER A C 1
ATOM 2152 O O . SER A 1 261 ? -21.695 1.803 16.754 1.00 86.94 261 SER A O 1
ATOM 2154 N N . LEU A 1 262 ? -19.934 1.092 17.956 1.00 85.00 262 LEU A N 1
ATOM 2155 C CA . LEU A 1 262 ? -19.675 -0.124 17.182 1.00 85.00 262 LEU A CA 1
ATOM 2156 C C . LEU A 1 262 ? -20.818 -1.139 17.242 1.00 85.00 262 LEU A C 1
ATOM 2158 O O . LEU A 1 262 ? -21.054 -1.840 16.262 1.00 85.00 262 LEU A O 1
ATOM 2162 N N . ILE A 1 263 ? -21.571 -1.193 18.344 1.00 82.62 263 ILE A N 1
ATOM 2163 C CA . ILE A 1 263 ? -22.771 -2.041 18.460 1.00 82.62 263 ILE A CA 1
ATOM 2164 C C . ILE A 1 263 ? -23.826 -1.675 17.413 1.00 82.62 263 ILE A C 1
ATOM 2166 O O . ILE A 1 263 ? -24.614 -2.524 17.010 1.00 82.62 263 ILE A O 1
ATOM 2170 N N . LYS A 1 264 ? -23.839 -0.427 16.941 1.00 85.31 264 LYS A N 1
ATOM 2171 C CA . LYS A 1 264 ? -24.774 0.034 15.909 1.00 85.31 264 LYS A CA 1
ATOM 2172 C C . LYS A 1 264 ? -24.234 -0.175 14.493 1.00 85.31 264 LYS A C 1
ATOM 2174 O O . LYS A 1 264 ? -24.996 -0.029 13.542 1.00 85.31 264 LYS A O 1
ATOM 2179 N N . ASP A 1 265 ? -22.948 -0.501 14.332 1.00 87.12 265 ASP A N 1
ATOM 2180 C CA . ASP A 1 265 ? -22.362 -0.785 13.022 1.00 87.12 265 ASP A CA 1
ATOM 2181 C C . ASP A 1 265 ? -22.664 -2.237 12.619 1.00 87.12 265 ASP A C 1
ATOM 2183 O O . ASP A 1 265 ? -22.082 -3.203 13.122 1.00 87.12 265 ASP A O 1
ATOM 2187 N N . GLU A 1 266 ? -23.578 -2.399 11.661 1.00 87.94 266 GLU A N 1
ATOM 2188 C CA . GLU A 1 266 ? -23.963 -3.711 11.139 1.00 87.94 266 GLU A CA 1
ATOM 2189 C C . GLU A 1 266 ? -22.793 -4.490 10.526 1.00 87.94 266 GLU A C 1
ATOM 2191 O O . GLU A 1 266 ? -22.775 -5.721 10.604 1.00 87.94 266 GLU A O 1
ATOM 2196 N N . ARG A 1 267 ? -21.802 -3.812 9.928 1.00 90.69 267 ARG A N 1
ATOM 2197 C CA . ARG A 1 267 ? -20.626 -4.467 9.330 1.00 90.69 267 ARG A CA 1
ATOM 2198 C C . ARG A 1 267 ? -19.764 -5.079 10.424 1.00 90.69 267 ARG A C 1
ATOM 2200 O O . ARG A 1 267 ? -19.360 -6.236 10.301 1.00 90.69 267 ARG A O 1
ATOM 2207 N N . PHE A 1 268 ? -19.549 -4.333 11.506 1.00 87.38 268 PHE A N 1
ATOM 2208 C CA . PHE A 1 268 ? -18.844 -4.822 12.687 1.00 87.38 268 PHE A CA 1
ATOM 2209 C C . PHE A 1 268 ? -19.579 -6.010 13.311 1.00 87.38 268 PHE A C 1
ATOM 2211 O O . PHE A 1 268 ? -18.985 -7.075 13.482 1.00 87.38 268 PHE A O 1
ATOM 2218 N N . LEU A 1 269 ? -20.888 -5.891 13.558 1.00 85.12 269 LEU A N 1
ATOM 2219 C CA . LEU A 1 269 ? -21.687 -6.994 14.100 1.00 85.12 269 LEU A CA 1
ATOM 2220 C C . LEU A 1 269 ? -21.671 -8.232 13.196 1.00 85.12 269 LEU A C 1
ATOM 2222 O O . LEU A 1 269 ? -21.553 -9.355 13.688 1.00 85.12 269 LEU A O 1
ATOM 2226 N N . LYS A 1 270 ? -21.780 -8.053 11.875 1.00 86.19 270 LYS A N 1
ATOM 2227 C CA . LYS A 1 270 ? -21.715 -9.151 10.902 1.00 86.19 270 LYS A CA 1
ATOM 2228 C C . LYS A 1 270 ? -20.366 -9.864 10.962 1.00 86.19 270 LYS A C 1
ATOM 2230 O O . LYS A 1 270 ? -20.345 -11.095 10.951 1.00 86.19 270 LYS A O 1
ATOM 2235 N N . HIS A 1 271 ? -19.269 -9.115 11.051 1.00 85.38 271 HIS A N 1
ATOM 2236 C CA . HIS A 1 271 ? -17.933 -9.682 11.203 1.00 85.38 271 HIS A CA 1
ATOM 2237 C C . HIS A 1 271 ? -17.806 -10.450 12.528 1.00 85.38 271 HIS A C 1
ATOM 2239 O O . HIS A 1 271 ? -17.486 -11.634 12.515 1.00 85.38 271 HIS A O 1
ATOM 2245 N N . VAL A 1 272 ? -18.173 -9.839 13.660 1.00 81.12 272 VAL A N 1
ATOM 2246 C CA . VAL A 1 272 ? -18.121 -10.481 14.988 1.00 81.12 272 VAL A CA 1
ATOM 2247 C C . VAL A 1 272 ? -18.949 -11.769 15.038 1.00 81.12 272 VAL A C 1
ATOM 2249 O O . VAL A 1 272 ? -18.491 -12.768 15.587 1.00 81.12 272 VAL A O 1
ATOM 2252 N N . ARG A 1 273 ? -20.142 -11.785 14.427 1.00 79.38 273 ARG A N 1
ATOM 2253 C CA . ARG A 1 273 ? -20.996 -12.984 14.322 1.00 79.38 273 ARG A CA 1
ATOM 2254 C C . ARG A 1 273 ? -20.373 -14.090 13.469 1.00 79.38 273 ARG A C 1
ATOM 2256 O O . ARG A 1 273 ? -20.595 -15.263 13.748 1.00 79.38 273 ARG A O 1
ATOM 2263 N N . LYS A 1 274 ? -19.618 -13.733 12.427 1.00 79.56 274 LYS A N 1
ATOM 2264 C CA . LYS A 1 274 ? -18.896 -14.694 11.581 1.00 79.56 274 LYS A CA 1
ATOM 2265 C C . LYS A 1 274 ? -17.657 -15.247 12.293 1.00 79.56 274 LYS A C 1
ATOM 2267 O O . LYS A 1 274 ? -17.348 -16.424 12.135 1.00 79.56 274 LYS A O 1
ATOM 2272 N N . SER A 1 275 ? -16.992 -14.418 13.093 1.00 68.56 275 SER A N 1
ATOM 2273 C CA . SER A 1 275 ? -15.729 -14.725 13.774 1.00 68.56 275 SER A CA 1
ATOM 2274 C C . SER A 1 275 ? -15.918 -15.170 15.237 1.00 68.56 275 SER A C 1
ATOM 2276 O O . SER A 1 275 ? -14.998 -15.032 16.045 1.00 68.56 275 SER A O 1
ATOM 2278 N N . ILE A 1 276 ? -17.092 -15.713 15.611 1.00 65.81 276 ILE A N 1
ATOM 2279 C CA . ILE A 1 276 ? -17.353 -16.231 16.968 1.00 65.81 276 ILE A CA 1
ATOM 2280 C C . ILE A 1 276 ? -16.380 -17.377 17.271 1.00 65.81 276 ILE A C 1
ATOM 2282 O O . ILE A 1 276 ? -16.566 -18.513 16.839 1.00 65.81 276 ILE A O 1
ATOM 2286 N N . ARG A 1 277 ? -15.357 -17.076 18.072 1.00 62.56 277 ARG A N 1
ATOM 2287 C CA . ARG A 1 277 ? -14.491 -18.049 18.747 1.00 62.56 277 ARG A CA 1
ATOM 2288 C C . ARG A 1 277 ? -14.878 -18.100 20.231 1.00 62.56 277 ARG A C 1
ATOM 2290 O O . ARG A 1 277 ? -15.331 -17.093 20.781 1.00 62.56 277 ARG A O 1
ATOM 2297 N N . LEU A 1 278 ? -14.679 -19.244 20.895 1.00 53.62 278 LEU A N 1
ATOM 2298 C CA . LEU A 1 278 ? -14.982 -19.426 22.331 1.00 53.62 278 LEU A CA 1
ATOM 2299 C C . LEU A 1 278 ? -14.334 -18.343 23.214 1.00 53.62 278 LEU A C 1
ATOM 2301 O O . LEU A 1 278 ? -14.943 -17.877 24.172 1.00 53.62 278 LEU A O 1
ATOM 2305 N N . GLU A 1 279 ? -13.141 -17.887 22.836 1.00 51.84 279 GLU A N 1
ATOM 2306 C CA . GLU A 1 279 ? -12.361 -16.845 23.518 1.00 51.84 279 GLU A CA 1
ATOM 2307 C C . GLU A 1 279 ? -13.075 -15.483 23.577 1.00 51.84 279 GLU A C 1
ATOM 2309 O O . GLU A 1 279 ? -12.893 -14.721 24.526 1.00 51.84 279 GLU A O 1
ATOM 2314 N N . ASN A 1 280 ? -13.941 -15.193 22.600 1.00 54.34 280 ASN A N 1
ATOM 2315 C CA . ASN A 1 280 ? -14.620 -13.903 22.464 1.00 54.34 280 ASN A CA 1
ATOM 2316 C C . ASN A 1 280 ? -16.100 -13.980 22.873 1.00 54.34 280 ASN A C 1
ATOM 2318 O O . ASN A 1 280 ? -16.797 -12.964 22.891 1.00 54.34 280 ASN A O 1
ATOM 2322 N N . ILE A 1 281 ? -16.593 -15.169 23.242 1.00 63.84 281 ILE A N 1
ATOM 2323 C CA . ILE A 1 281 ? -18.022 -15.416 23.467 1.00 63.84 281 ILE A CA 1
ATOM 2324 C C . ILE A 1 281 ? -18.579 -14.588 24.633 1.00 63.84 281 ILE A C 1
ATOM 2326 O O . ILE A 1 281 ? -19.700 -14.099 24.557 1.00 63.84 281 ILE A O 1
ATOM 2330 N N . GLY A 1 282 ? -17.777 -14.331 25.674 1.00 58.94 282 GLY A N 1
ATOM 2331 C CA . GLY A 1 282 ? -18.182 -13.492 26.808 1.00 58.94 282 GLY A CA 1
ATOM 2332 C C . GLY A 1 282 ? -18.364 -12.013 26.443 1.00 58.94 282 GLY A C 1
ATOM 2333 O O . GLY A 1 282 ? -19.233 -11.343 26.996 1.00 58.94 282 GLY A O 1
ATOM 2334 N N . PHE A 1 283 ? -17.579 -11.498 25.492 1.00 59.38 283 PHE A N 1
ATOM 2335 C CA . PHE A 1 283 ? -17.781 -10.158 24.932 1.00 59.38 283 PHE A CA 1
ATOM 2336 C C . PHE A 1 283 ? -19.059 -10.112 24.083 1.00 59.38 283 PHE A C 1
ATOM 2338 O O . PHE A 1 283 ? -19.883 -9.225 24.270 1.00 59.38 283 PHE A O 1
ATOM 2345 N N . ILE A 1 284 ? -19.282 -11.123 23.241 1.00 61.88 284 ILE A N 1
ATOM 2346 C CA . ILE A 1 284 ? -20.457 -11.211 22.358 1.00 61.88 284 ILE A CA 1
ATOM 2347 C C . ILE A 1 284 ? -21.764 -11.347 23.146 1.00 61.88 284 ILE A C 1
ATOM 2349 O O . ILE A 1 284 ? -22.756 -10.709 22.804 1.00 61.88 284 ILE A O 1
ATOM 2353 N N . ILE A 1 285 ? -21.762 -12.120 24.234 1.00 59.59 285 ILE A N 1
ATOM 2354 C CA . ILE A 1 285 ? -22.898 -12.216 25.159 1.00 59.59 285 ILE A CA 1
ATOM 2355 C C . ILE A 1 285 ? -23.200 -10.837 25.767 1.00 59.59 285 ILE A C 1
ATOM 2357 O O . ILE A 1 285 ? -24.348 -10.408 25.744 1.00 59.59 285 ILE A O 1
ATOM 2361 N N . ARG A 1 286 ? -22.191 -10.084 26.230 1.00 59.56 286 ARG A N 1
ATOM 2362 C CA . ARG A 1 286 ? -22.406 -8.717 26.745 1.00 59.56 286 ARG A CA 1
ATOM 2363 C C . ARG A 1 286 ? -23.007 -7.774 25.699 1.00 59.56 286 ARG A C 1
ATOM 2365 O O . ARG A 1 286 ? -23.888 -6.994 26.042 1.00 59.56 286 ARG A O 1
ATOM 2372 N N . LEU A 1 287 ? -22.597 -7.894 24.434 1.00 56.22 287 LEU A N 1
ATOM 2373 C CA . LEU A 1 287 ? -23.204 -7.140 23.334 1.00 56.22 287 LEU A CA 1
ATOM 2374 C C . LEU A 1 287 ? -24.675 -7.519 23.101 1.00 56.22 287 LEU A C 1
ATOM 2376 O O . LEU A 1 287 ? -25.509 -6.638 22.931 1.00 56.22 287 LEU A O 1
ATOM 2380 N N . ALA A 1 288 ? -25.001 -8.814 23.115 1.00 56.12 288 ALA A N 1
ATOM 2381 C CA . ALA A 1 288 ? -26.356 -9.307 22.862 1.00 56.12 288 ALA A CA 1
ATOM 2382 C C . ALA A 1 288 ? -27.354 -8.963 23.983 1.00 56.12 288 ALA A C 1
ATOM 2384 O O . ALA A 1 288 ? -28.541 -8.803 23.717 1.00 56.12 288 ALA A O 1
ATOM 2385 N N . PHE A 1 289 ? -26.886 -8.846 25.230 1.00 54.31 289 PHE A N 1
ATOM 2386 C CA . PHE A 1 289 ? -27.744 -8.578 26.390 1.00 54.31 289 PHE A CA 1
ATOM 2387 C C . PHE A 1 289 ? -27.826 -7.094 26.794 1.00 54.31 289 PHE A C 1
ATOM 2389 O O . PHE A 1 289 ? -28.670 -6.748 27.619 1.00 54.31 289 PHE A O 1
ATOM 2396 N N . ASN A 1 290 ? -27.038 -6.196 26.186 1.00 50.09 290 ASN A N 1
ATOM 2397 C CA . ASN A 1 290 ? -27.184 -4.747 26.405 1.00 50.09 290 ASN A CA 1
ATOM 2398 C C . ASN A 1 290 ? -28.415 -4.134 25.704 1.00 50.09 290 ASN A C 1
ATOM 2400 O O . ASN A 1 290 ? -28.797 -3.008 26.028 1.00 50.09 290 ASN A O 1
ATOM 2404 N N . ASP A 1 291 ? -29.091 -4.887 24.829 1.00 46.69 291 ASP A N 1
ATOM 2405 C CA . ASP A 1 291 ? -30.320 -4.466 24.136 1.00 46.69 291 ASP A CA 1
ATOM 2406 C C . ASP A 1 291 ? -31.582 -4.469 25.032 1.00 46.69 291 ASP A C 1
ATOM 2408 O O . ASP A 1 291 ? -32.668 -4.124 24.574 1.00 46.69 291 ASP A O 1
ATOM 2412 N N . GLN A 1 292 ? -31.473 -4.817 26.325 1.00 44.56 292 GLN A N 1
ATOM 2413 C CA . GLN A 1 292 ? -32.619 -4.841 27.253 1.00 44.56 292 GLN A CA 1
ATOM 2414 C C . GLN A 1 292 ? -32.650 -3.726 28.313 1.00 44.56 292 GLN A C 1
ATOM 2416 O O . GLN A 1 292 ? -33.495 -3.762 29.200 1.00 44.56 292 GLN A O 1
ATOM 2421 N N . SER A 1 293 ? -31.800 -2.695 28.226 1.00 41.81 293 SER A N 1
ATOM 2422 C CA . SER A 1 293 ? -31.832 -1.569 29.189 1.00 41.81 293 SER A CA 1
ATOM 2423 C C . SER A 1 293 ? -32.533 -0.295 28.686 1.00 41.81 293 SER A C 1
ATOM 2425 O O . SER A 1 293 ? -32.506 0.734 29.361 1.00 41.81 293 SER A O 1
ATOM 2427 N N . LYS A 1 294 ? -33.205 -0.343 27.525 1.00 43.22 294 LYS A N 1
ATOM 2428 C CA . LYS A 1 294 ? -34.042 0.760 27.007 1.00 43.22 294 LYS A CA 1
ATOM 2429 C C . LYS A 1 294 ? -35.401 0.286 26.486 1.00 43.22 294 LYS A C 1
ATOM 2431 O O . LYS A 1 294 ? -35.793 0.619 25.373 1.00 43.22 294 LYS A O 1
ATOM 2436 N N . ALA A 1 295 ? -36.136 -0.462 27.298 1.00 40.28 295 ALA A N 1
ATOM 2437 C CA . ALA A 1 295 ? -37.588 -0.521 27.191 1.00 40.28 295 ALA A CA 1
ATOM 2438 C C . ALA A 1 295 ? -38.180 -0.903 28.553 1.00 40.28 295 ALA A C 1
ATOM 2440 O O . ALA A 1 295 ? -37.894 -1.988 29.053 1.00 40.28 295 ALA A O 1
ATOM 2441 N N . VAL A 1 296 ? -39.049 -0.011 29.045 1.00 34.47 296 VAL A N 1
ATOM 2442 C CA . VAL A 1 296 ? -39.821 -0.013 30.306 1.00 34.47 296 VAL A CA 1
ATOM 2443 C C . VAL A 1 296 ? -39.121 0.627 31.502 1.00 34.47 296 VAL A C 1
ATOM 2445 O O . VAL A 1 296 ? -38.156 0.051 32.042 1.00 34.47 296 VAL A O 1
#

Sequence (296 aa):
MAPYSRQLSTKRTEIRESQIIHSILLLENKNECNEWQLQFISDLPKDVKHMTFNVILNFQGSQNPKNHIFELTNIGPDGKSYSSSRNIVTDWFFNRILIIRVDILQTNSTYFNTLPRDLKYLLDDESYSDLKLCVKDQIFNVHRSILSCRCKILARMIKTDTLKDFNDVVESQGISSKAVKELLNYIYTSDCDFVEIAHELFKLAYFLNITELEVRCKEFIFKNIDSNNIVNVLELLDNEKYELAYLKEAVVQFVKLNEDSLIKDERFLKHVRKSIRLENIGFIIRLAFNDQSKAV

InterPro domains:
  IPR000210 BTB/POZ domain [PF00651] (121-223)
  IPR000210 BTB/POZ domain [PS50097] (129-196)
  IPR000210 BTB/POZ domain [SM00225] (129-225)
  IPR011333 SKP1/BTB/POZ domain superfamily [G3DSA:3.30.710.10] (101-257)
  IPR011333 SKP1/BTB/POZ domain superfamily [SSF54695] (108-223)

Secondary structure (DSSP, 8-state):
----------------SSS---EEEEEEE-SSSS-EEEEEEE---TT--EEEEEEEEEE-SS---SEEEEEEEEE-TTS-EEEEEEEEE----SSEEEEEEEEEE---SS----HHHHHHHHHH-GGG--EEEEETTEEEEE-HHHHHHH-HHHHHHHHHT-HHHHHHHHHHTT--HHHHHHHHHHHHHS----TTTHHHHHHHHHHTT-HHHHHHHHHHHHHT--TTTHHHHHHHHT-TTS--HHHHHHHHHHHHHSHHHHTT-HHHHHHHHHT--GGGHHHHHHHHHGGGSS--

Foldseek 3Di:
DDPDPPPDDFDFDFDDDDDTWRWGWDWDDPDPDLDIDTDTDTPDDPPDFKDKDKDKDWDADQDHDQKDKDKDWDQDPVRDIDIDIDIDGHDGDHTDIDIDIDMDGPPPPDPPPDQLNVLVVCQVDLPPFPDWQDAPPDTGRHHLVLCVVQFVQSVVCVVVVNSVVVNVQCVVVVPDVLLVSQVRSCSRRVDGDCPPRLLSVLSVCVVRVVVVSVVVSLVVCLVDDDLVCLLSLVVQVVPPVDPNVVSVVSSVVRCVVCVVPLLPDPSSVVSCVVPDDPVCVVVVVVSVPVVPPPDD

Mean predicted aligned error: 16.95 Å

Radius of gyration: 26.46 Å; Cα contacts (8 Å, |Δi|>4): 294; chains: 1; bounding box: 67×70×55 Å

Solvent-accessible surface area (backbone atoms only — not comparable to full-atom values): 18374 Å² total; per-residue (Å²): 133,82,83,83,80,78,83,75,81,74,76,85,73,88,68,90,79,86,84,77,62,70,60,52,67,47,78,47,77,79,51,104,56,102,53,77,50,75,48,79,51,64,77,73,66,95,80,61,56,69,47,78,46,79,49,76,49,76,52,80,52,92,82,62,76,42,68,43,77,46,71,51,73,47,68,45,98,86,70,50,74,48,75,50,72,48,79,46,79,47,76,90,56,72,70,54,76,47,78,44,79,47,76,51,64,60,70,70,94,58,89,78,81,41,70,38,55,55,38,43,48,51,58,73,43,52,88,79,43,78,38,78,51,65,44,90,97,43,76,44,51,35,48,60,68,59,48,34,73,68,26,68,50,54,30,47,25,67,73,69,74,43,57,65,59,56,35,54,48,34,59,77,69,67,46,51,66,68,32,53,50,38,50,51,43,24,64,50,44,77,47,72,77,52,79,95,34,30,71,47,40,27,54,49,20,57,76,47,66,36,63,72,57,28,51,52,25,54,52,51,50,64,76,62,72,44,92,89,46,45,55,62,53,48,59,51,67,71,38,82,88,54,95,47,69,72,51,52,54,52,49,55,52,51,47,71,77,38,45,85,61,47,76,71,34,65,66,47,50,52,48,53,68,74,63,70,42,83,91,50,44,69,60,52,50,54,61,68,61,63,76,66,81,84,71,137

Organism: NCBI:txid543379